Protein AF-B7GBJ3-F1 (afdb_monomer)

Secondary structure (DSSP, 8-state):
---------------EEETTEEE-HHHHHHHHHHHHHHHHHHT-S-S-THHHHHHHHHHHHHHHHHGGGGGGS-S-EEEETTEEE-HHHHHHHHHHHHHHHHHHHHHHHHHHTT----HHHHHHHHHHHHGGGSPPTTS-TTSHHIIIIIHHHHHHHHHHHHHHHTT----HHHHHHHHHHHHHHHHHHHHHHTTSS-HHHHHHHHHHHHHHHHHHHHHHHHHHHHHHHHHHHHHHSS--

Structure (mmCIF, N/CA/C/O backbone):
data_AF-B7GBJ3-F1
#
_entry.id   AF-B7GBJ3-F1
#
loop_
_atom_site.group_PDB
_atom_site.id
_atom_site.type_symbol
_atom_site.label_atom_id
_atom_site.label_alt_id
_atom_site.label_comp_id
_atom_site.label_asym_id
_atom_site.label_entity_id
_atom_site.label_seq_id
_atom_site.pdbx_PDB_ins_code
_atom_site.Cartn_x
_atom_site.Cartn_y
_atom_site.Cartn_z
_atom_site.occupancy
_atom_site.B_iso_or_equiv
_atom_site.auth_seq_id
_atom_site.auth_comp_id
_atom_site.auth_asym_id
_atom_site.auth_atom_id
_atom_site.pdbx_PDB_model_num
ATOM 1 N N . MET A 1 1 ? -26.668 45.558 29.232 1.00 37.75 1 MET A N 1
ATOM 2 C CA . MET A 1 1 ? -26.647 44.184 29.778 1.00 37.75 1 MET A CA 1
ATOM 3 C C . MET A 1 1 ? -27.681 43.396 28.986 1.00 37.75 1 MET A C 1
ATOM 5 O O . MET A 1 1 ? -28.854 43.638 29.179 1.00 37.75 1 MET A O 1
ATOM 9 N N . GLY A 1 2 ? -27.374 42.620 27.953 1.00 39.56 2 GLY A N 1
ATOM 10 C CA . GLY A 1 2 ? -26.135 41.917 27.644 1.00 39.56 2 GLY A CA 1
ATOM 11 C C . GLY A 1 2 ? -26.318 40.424 27.903 1.00 39.56 2 GLY A C 1
ATOM 12 O O . GLY A 1 2 ? -25.581 39.884 28.712 1.00 39.56 2 GLY A O 1
ATOM 13 N N . GLU A 1 3 ? -27.299 39.783 27.259 1.00 37.22 3 GLU A N 1
ATOM 14 C CA . GLU A 1 3 ? -27.392 38.322 27.232 1.00 37.22 3 GLU A CA 1
ATOM 15 C C . GLU A 1 3 ? -27.353 37.809 25.794 1.00 37.22 3 GLU A C 1
ATOM 17 O O . GLU A 1 3 ? -28.169 38.115 24.925 1.00 37.22 3 GLU A O 1
ATOM 22 N N . THR A 1 4 ? -26.272 37.082 25.576 1.00 38.03 4 THR A N 1
ATOM 23 C CA . THR A 1 4 ? -25.715 36.543 24.353 1.00 38.03 4 THR A CA 1
ATOM 24 C C . THR A 1 4 ? -26.669 35.549 23.700 1.00 38.03 4 THR A C 1
ATOM 26 O O . THR A 1 4 ? -26.951 34.484 24.248 1.00 38.03 4 THR A O 1
ATOM 29 N N . GLN A 1 5 ? -27.106 35.854 22.476 1.00 37.28 5 GLN A N 1
ATOM 30 C CA . GLN A 1 5 ? -27.696 34.860 21.587 1.00 37.28 5 GLN A CA 1
ATOM 31 C C . GLN A 1 5 ? -26.658 33.766 21.309 1.00 37.28 5 GLN A C 1
ATOM 33 O O . GLN A 1 5 ? -25.686 33.965 20.579 1.00 37.28 5 GLN A O 1
ATOM 38 N N . LEU A 1 6 ? -26.865 32.595 21.911 1.00 37.84 6 LEU A N 1
ATOM 39 C CA . LEU A 1 6 ? -26.154 31.367 21.585 1.00 37.84 6 LEU A CA 1
ATOM 40 C C . LEU A 1 6 ? -26.437 31.015 20.122 1.00 37.84 6 LEU A C 1
ATOM 42 O O . LEU A 1 6 ? -27.470 30.439 19.778 1.00 37.84 6 LEU A O 1
ATOM 46 N N . ILE A 1 7 ? -25.490 31.374 19.256 1.00 38.34 7 ILE A N 1
ATOM 47 C CA . ILE A 1 7 ? -25.419 30.939 17.866 1.00 38.34 7 ILE A CA 1
ATOM 48 C C . ILE A 1 7 ? -25.367 29.410 17.872 1.00 38.34 7 ILE A C 1
ATOM 50 O O . ILE A 1 7 ? -24.313 28.789 18.023 1.00 38.34 7 ILE A O 1
ATOM 54 N N . LYS A 1 8 ? -26.527 28.784 17.679 1.00 35.28 8 LYS A N 1
ATOM 55 C CA . LYS A 1 8 ? -26.657 27.363 17.373 1.00 35.28 8 LYS A CA 1
ATOM 56 C C . LYS A 1 8 ? -26.111 27.172 15.956 1.00 35.28 8 LYS A C 1
ATOM 58 O O . LYS A 1 8 ? -26.857 27.184 14.980 1.00 35.28 8 LYS A O 1
ATOM 63 N N . ARG A 1 9 ? -24.782 27.052 15.821 1.00 33.94 9 ARG A N 1
ATOM 64 C CA . ARG A 1 9 ? -24.123 26.630 14.575 1.00 33.94 9 ARG A CA 1
ATOM 65 C C . ARG A 1 9 ? -24.605 25.214 14.258 1.00 33.94 9 ARG A C 1
ATOM 67 O O . ARG A 1 9 ? -24.025 24.221 14.687 1.00 33.94 9 ARG A O 1
ATOM 74 N N . SER A 1 10 ? -25.704 25.140 13.515 1.00 38.75 10 SER A N 1
ATOM 75 C CA . SER A 1 10 ? -26.174 23.951 12.819 1.00 38.75 10 SER A CA 1
ATOM 76 C C . SER A 1 10 ? -25.076 23.524 11.846 1.00 38.75 10 SER A C 1
ATOM 78 O O . SER A 1 10 ? -25.017 23.982 10.705 1.00 38.75 10 SER A O 1
ATOM 80 N N . ASN A 1 11 ? -24.184 22.655 12.310 1.00 37.78 11 ASN A N 1
ATOM 81 C CA . ASN A 1 11 ? -23.167 22.024 11.489 1.00 37.78 11 ASN A CA 1
ATOM 82 C C . ASN A 1 11 ? -23.870 20.955 10.632 1.00 37.78 11 ASN A C 1
ATOM 84 O O . ASN A 1 11 ? -23.849 19.768 10.958 1.00 37.78 11 ASN A O 1
ATOM 88 N N . ARG A 1 12 ? -24.584 21.382 9.576 1.00 40.22 12 ARG A N 1
ATOM 89 C CA . ARG A 1 12 ? -25.160 20.478 8.569 1.00 40.22 12 ARG A CA 1
ATOM 90 C C . ARG A 1 12 ? -23.998 19.800 7.848 1.00 40.22 12 ARG A C 1
ATOM 92 O O . ARG A 1 12 ? -23.519 20.291 6.832 1.00 40.22 12 ARG A O 1
ATOM 99 N N . ARG A 1 13 ? -23.519 18.676 8.382 1.00 51.91 13 ARG A N 1
ATOM 100 C CA . ARG A 1 13 ? -22.665 17.762 7.621 1.00 51.91 13 ARG A CA 1
ATOM 101 C C . ARG A 1 13 ? -23.529 17.211 6.491 1.00 51.91 13 ARG A C 1
ATOM 103 O O . ARG A 1 13 ? -24.509 16.517 6.749 1.00 51.91 13 ARG A O 1
ATOM 110 N N . SER A 1 14 ? -23.211 17.581 5.256 1.00 49.25 14 SER A N 1
ATOM 111 C CA . SER A 1 14 ? -23.839 17.007 4.072 1.00 49.25 14 SER A CA 1
ATOM 112 C C . SER A 1 14 ? -23.419 15.542 3.969 1.00 49.25 14 SER A C 1
ATOM 114 O O . SER A 1 14 ? -22.238 15.214 3.848 1.00 49.25 14 SER A O 1
ATOM 116 N N . PHE A 1 15 ? -24.397 14.650 4.075 1.00 53.22 15 PHE A N 1
ATOM 117 C CA . PHE A 1 15 ? -24.218 13.228 3.821 1.00 53.22 15 PHE A CA 1
ATOM 118 C C . PHE A 1 15 ? -24.854 12.904 2.475 1.00 53.22 15 PHE A C 1
ATOM 120 O O . PHE A 1 15 ? -26.003 13.264 2.229 1.00 53.22 15 PHE A O 1
ATOM 127 N N . PHE A 1 16 ? -24.109 12.220 1.616 1.00 43.22 16 PHE A N 1
ATOM 128 C CA . PHE A 1 16 ? -24.637 11.654 0.383 1.00 43.22 16 PHE A CA 1
ATOM 129 C C . PHE A 1 16 ? -25.135 10.241 0.662 1.00 43.22 16 PHE A C 1
ATOM 131 O O . PHE A 1 16 ? -24.457 9.446 1.318 1.00 43.22 16 PHE A O 1
ATOM 138 N N . LYS A 1 17 ? -26.335 9.934 0.175 1.00 45.53 17 LYS A N 1
ATOM 139 C CA . LYS A 1 17 ? -26.966 8.631 0.356 1.00 45.53 17 LYS A CA 1
ATOM 140 C C . LYS A 1 17 ? -26.829 7.827 -0.933 1.00 45.53 17 LYS A C 1
ATOM 142 O O . LYS A 1 17 ? -27.348 8.237 -1.965 1.00 45.53 17 LYS A O 1
ATOM 147 N N . VAL A 1 18 ? -26.141 6.690 -0.865 1.00 47.06 18 VAL A N 1
ATOM 148 C CA . VAL A 1 18 ? -26.070 5.707 -1.957 1.00 47.06 18 VAL A CA 1
ATOM 149 C C . VAL A 1 18 ? -26.649 4.402 -1.414 1.00 47.06 18 VAL A C 1
ATOM 151 O O . VAL A 1 18 ? -26.019 3.721 -0.606 1.00 47.06 18 VAL A O 1
ATOM 154 N N . GLY A 1 19 ? -27.901 4.092 -1.767 1.00 61.31 19 GLY A N 1
ATOM 155 C CA . GLY A 1 19 ? -28.648 2.985 -1.156 1.00 61.31 19 GLY A CA 1
ATOM 156 C C . GLY A 1 19 ? -28.817 3.160 0.364 1.00 61.31 19 GLY A C 1
ATOM 157 O O . GLY A 1 19 ? -29.336 4.178 0.826 1.00 61.31 19 GLY A O 1
ATOM 158 N N . GLY A 1 20 ? -28.370 2.172 1.150 1.00 56.12 20 GLY A N 1
ATOM 159 C CA . GLY A 1 20 ? -28.362 2.212 2.623 1.00 56.12 20 GLY A CA 1
ATOM 160 C C . GLY A 1 20 ? -27.139 2.898 3.259 1.00 56.12 20 GLY A C 1
ATOM 161 O O . GLY A 1 20 ? -27.091 3.037 4.484 1.00 56.12 20 GLY A O 1
ATOM 162 N N . LEU A 1 21 ? -26.149 3.324 2.461 1.00 55.50 21 LEU A N 1
ATOM 163 C CA . LEU A 1 21 ? -24.885 3.908 2.929 1.00 55.50 21 LEU A CA 1
ATOM 164 C C . LEU A 1 21 ? -24.969 5.438 3.025 1.00 55.50 21 LEU A C 1
ATOM 166 O O . LEU A 1 21 ? -25.295 6.113 2.049 1.00 55.50 21 LEU A O 1
ATOM 170 N N . HIS A 1 22 ? -24.600 5.993 4.185 1.00 60.81 22 HIS A N 1
ATOM 171 C CA . HIS A 1 22 ? -24.498 7.445 4.407 1.00 60.81 22 HIS A CA 1
ATOM 172 C C . HIS A 1 22 ? -23.043 7.912 4.300 1.00 60.81 22 HIS A C 1
ATOM 174 O O . HIS A 1 22 ? -22.283 7.880 5.272 1.00 60.81 22 HIS A O 1
ATOM 180 N N . LEU A 1 23 ? -22.598 8.312 3.114 1.00 64.94 23 LEU A N 1
ATOM 181 C CA . LEU A 1 23 ? -21.219 8.737 2.883 1.00 64.94 23 LEU A CA 1
ATOM 182 C C . LEU A 1 23 ? -21.054 10.213 3.263 1.00 64.94 23 LEU A C 1
ATOM 184 O O . LEU A 1 23 ? -21.719 11.090 2.723 1.00 64.94 23 LEU A O 1
ATOM 188 N N . GLY A 1 24 ? -20.160 10.488 4.216 1.00 77.31 24 GLY A N 1
ATOM 189 C CA . GLY A 1 24 ? -19.652 11.847 4.417 1.00 77.31 24 GLY A CA 1
ATOM 190 C C . GLY A 1 24 ? -18.604 12.183 3.353 1.00 77.31 24 GLY A C 1
ATOM 191 O O . GLY A 1 24 ? -18.240 11.321 2.554 1.00 77.31 24 GLY A O 1
ATOM 192 N N . MET A 1 25 ? -18.055 13.399 3.389 1.00 84.38 25 MET A N 1
ATOM 193 C CA . MET A 1 25 ? -17.039 13.869 2.431 1.00 84.38 25 MET A CA 1
ATOM 194 C C . MET A 1 25 ? -15.896 12.864 2.206 1.00 84.38 25 MET A C 1
ATOM 196 O O . MET A 1 25 ? -15.578 12.529 1.070 1.00 84.38 25 MET A O 1
ATOM 200 N N . HIS A 1 26 ? -15.333 12.296 3.278 1.00 86.44 26 HIS A N 1
ATOM 201 C CA . HIS A 1 26 ? -14.277 11.287 3.155 1.00 86.44 26 HIS A CA 1
ATOM 202 C C . HIS A 1 26 ? -14.725 10.011 2.429 1.00 86.44 26 HIS A C 1
ATOM 204 O O . HIS A 1 26 ? -13.947 9.425 1.686 1.00 86.44 26 HIS A O 1
ATOM 210 N N . GLY A 1 27 ? -15.982 9.598 2.605 1.00 84.75 27 GLY A N 1
ATOM 211 C CA . GLY A 1 27 ? -16.541 8.445 1.902 1.00 84.75 27 GLY A CA 1
ATOM 212 C C . GLY A 1 27 ? -16.671 8.685 0.397 1.00 84.75 27 GLY A C 1
ATOM 213 O O . GLY A 1 27 ? -16.385 7.782 -0.382 1.00 84.75 27 GLY A O 1
ATOM 214 N N . LEU A 1 28 ? -17.033 9.905 -0.018 1.00 87.44 28 LEU A N 1
ATOM 215 C CA . LEU A 1 28 ? -17.066 10.290 -1.436 1.00 87.44 28 LEU A CA 1
ATOM 216 C C . LEU A 1 28 ? -15.669 10.319 -2.048 1.00 87.44 28 LEU A C 1
ATOM 218 O O . LEU A 1 28 ? -15.470 9.808 -3.148 1.00 87.44 28 LEU A O 1
ATOM 222 N N . LEU A 1 29 ? -14.706 10.887 -1.321 1.00 90.06 29 LEU A N 1
ATOM 223 C CA . LEU A 1 29 ? -13.303 10.890 -1.723 1.00 90.06 29 LEU A CA 1
ATOM 224 C C . LEU A 1 29 ? -12.785 9.454 -1.878 1.00 90.06 29 LEU A C 1
ATOM 226 O O . LEU A 1 29 ? -12.238 9.118 -2.922 1.00 90.06 29 LEU A O 1
ATOM 230 N N . GLY A 1 30 ? -13.064 8.579 -0.907 1.00 89.69 30 GLY A N 1
ATOM 231 C CA . GLY A 1 30 ? -12.708 7.160 -0.970 1.00 89.69 30 GLY A CA 1
ATOM 232 C C . GLY A 1 30 ? -13.334 6.427 -2.159 1.00 89.69 30 GLY A C 1
ATOM 233 O O . GLY A 1 30 ? -12.630 5.715 -2.871 1.00 89.69 30 GLY A O 1
ATOM 234 N N . PHE A 1 31 ? -14.627 6.637 -2.426 1.00 90.50 31 PHE A N 1
ATOM 235 C CA . PHE A 1 31 ? -15.305 6.034 -3.580 1.00 90.50 31 PHE A CA 1
ATOM 236 C C . PHE A 1 31 ? -14.740 6.540 -4.916 1.00 90.50 31 PHE A C 1
ATOM 238 O O . PHE A 1 31 ? -14.539 5.760 -5.850 1.00 90.50 31 PHE A O 1
ATOM 245 N N . SER A 1 32 ? -14.434 7.836 -4.993 1.00 92.56 32 SER A N 1
ATOM 246 C CA . SER A 1 32 ? -13.821 8.454 -6.171 1.00 92.56 32 SER A CA 1
ATOM 247 C C . SER A 1 32 ? -12.410 7.913 -6.408 1.00 92.56 32 SER A C 1
ATOM 249 O O . SER A 1 32 ? -12.091 7.520 -7.527 1.00 92.56 32 SER A O 1
ATOM 251 N N . SER A 1 33 ? -11.587 7.817 -5.355 1.00 94.12 33 SER A N 1
ATOM 252 C CA . SER A 1 33 ? -10.262 7.191 -5.418 1.00 94.12 33 SER A CA 1
ATOM 253 C C . SER A 1 33 ? -10.346 5.749 -5.895 1.00 94.12 33 SER A C 1
ATOM 255 O O . SER A 1 33 ? -9.644 5.396 -6.832 1.00 94.12 33 SER A O 1
ATOM 257 N N . LEU A 1 34 ? -11.236 4.939 -5.312 1.00 94.38 34 LEU A N 1
ATOM 258 C CA . LEU A 1 34 ? -11.420 3.545 -5.713 1.00 94.38 34 LEU A CA 1
ATOM 259 C C . LEU A 1 34 ? -11.792 3.426 -7.196 1.00 94.38 34 LEU A C 1
ATOM 261 O O . LEU A 1 34 ? -11.160 2.667 -7.926 1.00 94.38 34 LEU A O 1
ATOM 265 N N . SER A 1 35 ? -12.768 4.213 -7.652 1.00 93.69 35 SER A N 1
ATOM 266 C CA . SER A 1 35 ? -13.230 4.198 -9.045 1.00 93.69 35 SER A CA 1
ATOM 267 C C . SER A 1 35 ? -12.117 4.593 -10.020 1.00 93.69 35 SER A C 1
ATOM 269 O O . SER A 1 35 ? -11.888 3.907 -11.013 1.00 93.69 35 SER A O 1
ATOM 271 N N . LEU A 1 36 ? -11.374 5.662 -9.716 1.00 94.62 36 LEU A N 1
ATOM 272 C CA . LEU A 1 36 ? -10.256 6.114 -10.547 1.00 94.62 36 LEU A CA 1
ATOM 273 C C . LEU A 1 36 ? -9.090 5.122 -10.539 1.00 94.62 36 LEU A C 1
ATOM 275 O O . LEU A 1 36 ? -8.471 4.917 -11.578 1.00 94.62 36 LEU A O 1
ATOM 279 N N . THR A 1 37 ? -8.803 4.471 -9.409 1.00 94.44 37 THR A N 1
ATOM 280 C CA . THR A 1 37 ? -7.770 3.427 -9.338 1.00 94.44 37 THR A CA 1
ATOM 281 C C . THR A 1 37 ? -8.161 2.184 -10.134 1.00 94.44 37 THR A C 1
ATOM 283 O O . THR A 1 37 ? -7.304 1.610 -10.801 1.00 94.44 37 THR A O 1
ATOM 286 N N . ILE A 1 38 ? -9.441 1.795 -10.144 1.00 94.06 38 ILE A N 1
ATOM 287 C CA . ILE A 1 38 ? -9.948 0.717 -11.009 1.00 94.06 38 ILE A CA 1
ATOM 288 C C . ILE A 1 38 ? -9.747 1.078 -12.485 1.00 94.06 38 ILE A C 1
ATOM 290 O O . ILE A 1 38 ? -9.193 0.277 -13.238 1.00 94.06 38 ILE A O 1
ATOM 294 N N . LEU A 1 39 ? -10.137 2.291 -12.891 1.00 92.50 39 LEU A N 1
ATOM 295 C CA . LEU A 1 39 ? -9.929 2.765 -14.262 1.00 92.50 39 LEU A CA 1
ATOM 296 C C . LEU A 1 39 ? -8.442 2.785 -14.629 1.00 92.50 39 LEU A C 1
ATOM 298 O O . LEU A 1 39 ? -8.076 2.293 -15.693 1.00 92.50 39 LEU A O 1
ATOM 302 N N . ALA A 1 40 ? -7.576 3.278 -13.740 1.00 91.50 40 ALA A N 1
ATOM 303 C CA . ALA A 1 40 ? -6.130 3.276 -13.944 1.00 91.50 40 ALA A CA 1
ATOM 304 C C . ALA A 1 40 ? -5.561 1.857 -14.106 1.00 91.50 40 ALA A C 1
ATOM 306 O O . ALA A 1 40 ? -4.724 1.636 -14.976 1.00 91.50 40 ALA A O 1
ATOM 307 N N . TYR A 1 41 ? -6.029 0.897 -13.302 1.00 91.94 41 TYR A N 1
ATOM 308 C CA . TYR A 1 41 ? -5.580 -0.494 -13.358 1.00 91.94 41 TYR A CA 1
ATOM 309 C C . TYR A 1 41 ? -5.946 -1.174 -14.683 1.00 91.94 41 TYR A C 1
ATOM 311 O O . TYR A 1 41 ? -5.095 -1.818 -15.294 1.00 91.94 41 TYR A O 1
ATOM 319 N N . TYR A 1 42 ? -7.194 -1.024 -15.137 1.00 90.56 42 TYR A N 1
ATOM 320 C CA . TYR A 1 42 ? -7.657 -1.632 -16.390 1.00 90.56 42 TYR A CA 1
ATOM 321 C C . TYR A 1 42 ? -7.180 -0.894 -17.639 1.00 90.56 42 TYR A C 1
ATOM 323 O O . TYR A 1 42 ? -7.108 -1.499 -18.703 1.00 90.56 42 TYR A O 1
ATOM 331 N N . SER A 1 43 ? -6.820 0.383 -17.511 1.00 87.44 43 SER A N 1
ATOM 332 C CA . SER A 1 43 ? -6.226 1.144 -18.610 1.00 87.44 43 SER A CA 1
ATOM 333 C C . SER A 1 43 ? -4.729 0.871 -18.780 1.00 87.44 43 SER A C 1
ATOM 335 O O . SER A 1 43 ? -4.135 1.427 -19.688 1.00 87.44 43 SER A O 1
ATOM 337 N N . TYR A 1 44 ? -4.079 0.076 -17.920 1.00 81.69 44 TYR A N 1
ATOM 338 C CA . TYR A 1 44 ? -2.641 -0.183 -18.037 1.00 81.69 44 TYR A CA 1
ATOM 339 C C . TYR A 1 44 ? -2.333 -1.416 -18.915 1.00 81.69 44 TYR A C 1
ATOM 341 O O . TYR A 1 44 ? -2.913 -2.480 -18.672 1.00 81.69 44 TYR A O 1
ATOM 349 N N . PRO A 1 45 ? -1.342 -1.349 -19.830 1.00 76.50 45 PRO A N 1
ATOM 350 C CA . PRO A 1 45 ? -0.562 -0.165 -20.205 1.00 76.50 45 PRO A CA 1
ATOM 351 C C . PRO A 1 45 ? -1.368 0.760 -21.133 1.00 76.50 45 PRO A C 1
ATOM 353 O O . PRO A 1 45 ? -2.073 0.287 -22.018 1.00 76.50 45 PRO A O 1
ATOM 356 N N . SER A 1 46 ? -1.248 2.076 -20.946 1.00 67.00 46 SER A N 1
ATOM 357 C CA . SER A 1 46 ? -1.855 3.083 -21.830 1.00 67.00 46 SER A CA 1
ATOM 358 C C . SER A 1 46 ? -0.790 4.085 -22.245 1.00 67.00 46 SER A C 1
ATOM 360 O O . SER A 1 46 ? -0.019 4.532 -21.398 1.00 67.00 46 SER A O 1
ATOM 362 N N . GLU A 1 47 ? -0.798 4.469 -23.523 1.00 66.56 47 GLU A N 1
ATOM 363 C CA . GLU A 1 47 ? 0.013 5.571 -24.066 1.00 66.56 47 GLU A CA 1
ATOM 364 C C . GLU A 1 47 ? -0.288 6.911 -23.376 1.00 66.56 47 GLU A C 1
ATOM 366 O O . GLU A 1 47 ? 0.563 7.794 -23.316 1.00 66.56 47 GLU A O 1
ATOM 371 N N . TYR A 1 48 ? -1.492 7.057 -22.813 1.00 69.19 48 TYR A N 1
ATOM 372 C CA . TYR A 1 48 ? -1.919 8.241 -22.078 1.00 69.19 48 TYR A CA 1
ATOM 373 C C . TYR A 1 48 ? -2.156 7.886 -20.605 1.00 69.19 48 TYR A C 1
ATOM 375 O O . TYR A 1 48 ? -3.217 7.346 -20.259 1.00 69.19 48 TYR A O 1
ATOM 383 N N . PRO A 1 49 ? -1.229 8.215 -19.688 1.00 79.81 49 PRO A N 1
ATOM 384 C CA . PRO A 1 49 ? -1.324 7.847 -18.276 1.00 79.81 49 PRO A CA 1
ATOM 385 C C . PRO A 1 49 ? -2.293 8.748 -17.489 1.00 79.81 49 PRO A C 1
ATOM 387 O O . PRO A 1 49 ? -2.180 8.866 -16.268 1.00 79.81 49 PRO A O 1
ATOM 390 N N . ILE A 1 50 ? -3.266 9.388 -18.152 1.00 86.31 50 ILE A N 1
ATOM 391 C CA . ILE A 1 50 ? -4.190 10.342 -17.520 1.00 86.31 50 ILE A CA 1
ATOM 392 C C . ILE A 1 50 ? -4.953 9.704 -16.356 1.00 86.31 50 ILE A C 1
ATOM 394 O O . ILE A 1 50 ? -5.062 10.301 -15.287 1.00 86.31 50 ILE A O 1
ATOM 398 N N . TRP A 1 51 ? -5.398 8.455 -16.514 1.00 89.25 51 TRP A N 1
ATOM 399 C CA . TRP A 1 51 ? -6.092 7.719 -15.459 1.00 89.25 51 TRP A CA 1
ATOM 400 C C . TRP A 1 51 ? -5.186 7.415 -14.267 1.00 89.25 51 TRP A C 1
ATOM 402 O O . TRP A 1 51 ? -5.637 7.495 -13.125 1.00 89.25 51 TRP A O 1
ATOM 412 N N . ILE A 1 52 ? -3.900 7.144 -14.509 1.00 88.81 52 ILE A N 1
ATOM 413 C CA . ILE A 1 52 ? -2.907 6.952 -13.446 1.00 88.81 52 ILE A CA 1
ATOM 414 C C . ILE A 1 52 ? -2.746 8.262 -12.673 1.00 88.81 52 ILE A C 1
ATOM 416 O O . ILE A 1 52 ? -2.895 8.260 -11.452 1.00 88.81 52 ILE A O 1
ATOM 420 N N . GLY A 1 53 ? -2.537 9.383 -13.371 1.00 88.50 53 GLY A N 1
ATOM 421 C CA . GLY A 1 53 ? -2.405 10.706 -12.758 1.00 88.50 53 GLY A CA 1
ATOM 422 C C . GLY A 1 53 ? -3.629 11.100 -11.925 1.00 88.50 53 GLY A C 1
ATOM 423 O O . GLY A 1 53 ? -3.495 11.425 -10.744 1.00 88.50 53 GLY A O 1
ATOM 424 N N . LEU A 1 54 ? -4.833 10.994 -12.498 1.00 91.75 54 LEU A N 1
ATOM 425 C CA . LEU A 1 54 ? -6.088 11.288 -11.797 1.00 91.75 54 LEU A CA 1
ATOM 426 C C . LEU A 1 54 ? -6.293 10.379 -10.578 1.00 91.75 54 LEU A C 1
ATOM 428 O O . LEU A 1 54 ? -6.674 10.864 -9.510 1.00 91.75 54 LEU A O 1
ATOM 432 N N . SER A 1 55 ? -5.987 9.083 -10.700 1.00 93.62 55 SER A N 1
ATOM 433 C CA . SER A 1 55 ? -6.017 8.143 -9.575 1.00 93.62 55 SER A CA 1
ATOM 434 C C . SER A 1 55 ? -5.065 8.570 -8.460 1.00 93.62 55 SER A C 1
ATOM 436 O O . SER A 1 55 ? -5.466 8.591 -7.295 1.00 93.62 55 SER A O 1
ATOM 438 N N . GLN A 1 56 ? -3.821 8.940 -8.780 1.00 93.38 56 GLN A N 1
ATOM 439 C CA . GLN A 1 56 ? -2.838 9.317 -7.761 1.00 93.38 56 GLN A CA 1
ATOM 440 C C . GLN A 1 56 ? -3.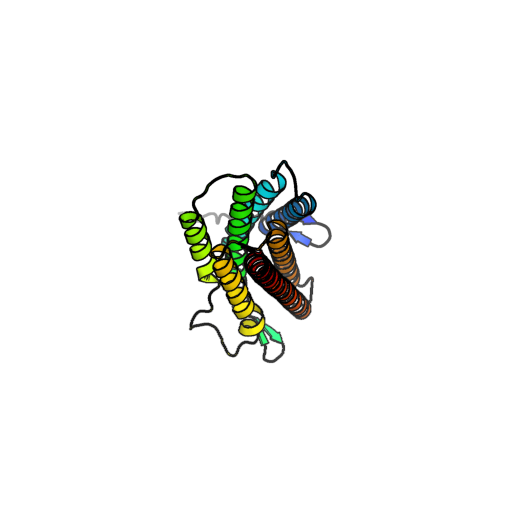200 10.630 -7.061 1.00 93.38 56 GLN A C 1
ATOM 442 O O . GLN A 1 56 ? -3.100 10.707 -5.836 1.00 93.38 56 GLN A O 1
ATOM 447 N N . VAL A 1 57 ? -3.717 11.623 -7.793 1.00 93.12 57 VAL A N 1
ATOM 448 C CA . VAL A 1 57 ? -4.239 12.865 -7.198 1.00 93.12 57 VAL A CA 1
ATOM 449 C C . VAL A 1 57 ? -5.412 12.568 -6.266 1.00 93.12 57 VAL A C 1
ATOM 451 O O . VAL A 1 57 ? -5.410 13.009 -5.116 1.00 93.12 57 VAL A O 1
ATOM 454 N N . ALA A 1 58 ? -6.389 11.776 -6.715 1.00 93.88 58 ALA A N 1
ATOM 455 C CA . ALA A 1 58 ? -7.537 11.416 -5.890 1.00 93.88 58 ALA A CA 1
ATOM 456 C C . ALA A 1 58 ? -7.107 10.676 -4.616 1.00 93.88 58 ALA A C 1
ATOM 458 O O . ALA A 1 58 ? -7.558 11.016 -3.525 1.00 93.88 58 ALA A O 1
ATOM 459 N N . ASN A 1 59 ? -6.213 9.689 -4.728 1.00 94.62 59 ASN A N 1
ATOM 460 C CA . ASN A 1 59 ? -5.682 8.962 -3.576 1.00 94.62 59 ASN A CA 1
ATOM 461 C C . ASN A 1 59 ? -4.922 9.885 -2.614 1.00 94.62 59 ASN A C 1
ATOM 463 O O . ASN A 1 59 ? -5.129 9.809 -1.402 1.00 94.62 59 ASN A O 1
ATOM 467 N N . LEU A 1 60 ? -4.096 10.801 -3.127 1.00 93.31 60 LEU A N 1
ATOM 468 C CA . LEU A 1 60 ? -3.378 11.770 -2.301 1.00 93.31 60 LEU A CA 1
ATOM 469 C C . LEU A 1 60 ? -4.340 12.661 -1.506 1.00 93.31 60 LEU A C 1
ATOM 471 O O . LEU A 1 60 ? -4.139 12.862 -0.304 1.00 93.31 60 LEU A O 1
ATOM 475 N N . VAL A 1 61 ? -5.397 13.164 -2.149 1.00 93.44 61 VAL A N 1
ATOM 476 C CA . VAL A 1 61 ? -6.436 13.974 -1.498 1.00 93.44 61 VAL A CA 1
ATOM 477 C C . VAL A 1 61 ? -7.167 13.157 -0.434 1.00 93.44 61 VAL A C 1
ATOM 479 O O . VAL A 1 61 ? -7.269 13.602 0.711 1.00 93.44 61 VAL A O 1
ATOM 482 N N . THR A 1 62 ? -7.615 11.944 -0.766 1.00 93.12 62 THR A N 1
ATOM 483 C CA . THR A 1 62 ? -8.321 11.045 0.161 1.00 93.12 62 THR A CA 1
ATOM 484 C C . THR A 1 62 ? -7.497 10.758 1.407 1.00 93.12 62 THR A C 1
ATOM 486 O O . THR A 1 62 ? -7.996 10.889 2.527 1.00 93.12 62 THR A O 1
ATOM 489 N N . VAL A 1 63 ? -6.220 10.422 1.234 1.00 91.50 63 VAL A N 1
ATOM 490 C CA . VAL A 1 63 ? -5.332 10.057 2.341 1.00 91.50 63 VAL A CA 1
ATOM 491 C C . VAL A 1 63 ? -4.919 11.276 3.164 1.00 91.50 63 VAL A C 1
ATOM 493 O O . VAL A 1 63 ? -4.806 11.197 4.388 1.00 91.50 63 VAL A O 1
ATOM 496 N N . THR A 1 64 ? -4.744 12.434 2.527 1.00 89.81 64 THR A N 1
ATOM 497 C CA . THR A 1 64 ? -4.504 13.693 3.246 1.00 89.81 64 THR A CA 1
ATOM 498 C C . THR A 1 64 ? -5.719 14.065 4.091 1.00 89.81 64 THR A C 1
ATOM 500 O O . THR A 1 64 ? -5.569 14.406 5.263 1.00 89.81 64 THR A O 1
ATOM 503 N N . HIS A 1 65 ? -6.928 13.917 3.545 1.00 90.56 65 HIS A N 1
ATOM 504 C CA . HIS A 1 65 ? -8.161 14.157 4.287 1.00 90.56 65 HIS A CA 1
ATOM 505 C C . HIS A 1 65 ? -8.368 13.145 5.428 1.00 90.56 65 HIS A C 1
ATOM 507 O O . HIS A 1 65 ? -8.856 13.526 6.492 1.00 90.56 65 HIS A O 1
ATOM 513 N N . ALA A 1 66 ? -7.941 11.886 5.258 1.00 88.56 66 ALA A N 1
ATOM 514 C CA . ALA A 1 66 ? -8.030 10.844 6.286 1.00 88.56 66 ALA A CA 1
ATOM 515 C C . ALA A 1 66 ? -7.327 11.235 7.598 1.00 88.56 66 ALA A C 1
ATOM 517 O O . ALA A 1 66 ? -7.804 10.888 8.677 1.00 88.56 66 ALA A O 1
ATOM 518 N N . ARG A 1 67 ? -6.239 12.018 7.538 1.00 86.75 67 ARG A N 1
ATOM 519 C CA . ARG A 1 67 ? -5.527 12.501 8.737 1.00 86.75 67 ARG A CA 1
ATOM 520 C C . ARG A 1 67 ? -6.431 13.298 9.680 1.00 86.75 67 ARG A C 1
ATOM 522 O O . ARG A 1 67 ? -6.305 13.169 10.894 1.00 86.75 67 ARG A O 1
ATOM 529 N N . ASN A 1 68 ? -7.396 14.041 9.140 1.00 86.88 68 ASN A N 1
ATOM 530 C CA . ASN A 1 68 ? -8.353 14.820 9.933 1.00 86.88 68 ASN A CA 1
ATOM 531 C C . ASN A 1 68 ? -9.386 13.942 10.660 1.00 86.88 68 ASN A C 1
ATOM 533 O O . ASN A 1 68 ? -10.110 14.423 11.531 1.00 86.88 68 ASN A O 1
ATOM 537 N N . LEU A 1 69 ? -9.475 12.658 10.304 1.00 84.94 69 LEU A N 1
ATOM 538 C CA . LEU A 1 69 ? -10.364 11.689 10.942 1.00 84.94 69 LEU A CA 1
ATOM 539 C C . LEU A 1 69 ? -9.682 10.910 12.062 1.00 84.94 69 LEU A C 1
ATOM 541 O O . LEU A 1 69 ? -10.358 10.192 12.789 1.00 84.94 69 LEU A O 1
ATOM 545 N N . LEU A 1 70 ? -8.370 11.061 12.238 1.00 82.25 70 LEU A N 1
ATOM 546 C CA . LEU A 1 70 ? -7.595 10.268 13.185 1.00 82.25 70 LEU A CA 1
ATOM 547 C C . LEU A 1 70 ? -8.105 10.387 14.633 1.00 82.25 70 LEU A C 1
ATOM 549 O O . LEU A 1 70 ? -8.120 9.401 15.368 1.00 82.25 70 LEU A O 1
ATOM 553 N N . SER A 1 71 ? -8.575 11.572 15.030 1.00 79.19 71 SER A N 1
ATOM 554 C CA . SER A 1 71 ? -9.170 11.814 16.351 1.00 79.19 71 SER A CA 1
ATOM 555 C C . SER A 1 71 ? -10.513 11.107 16.560 1.00 79.19 71 SER A C 1
ATOM 557 O O . SER A 1 71 ? -10.918 10.901 17.700 1.00 79.19 71 SER A O 1
ATOM 559 N N . GLN A 1 72 ? -11.191 10.720 15.477 1.00 81.44 72 GLN A N 1
ATOM 560 C CA . GLN A 1 72 ? -12.483 10.030 15.496 1.00 81.44 72 GLN A CA 1
ATOM 561 C C . GLN A 1 72 ? -12.324 8.504 15.522 1.00 81.44 72 GLN A C 1
ATOM 563 O O . GLN A 1 72 ? -13.304 7.797 15.746 1.00 81.44 72 GLN A O 1
ATOM 568 N N . VAL A 1 73 ? -11.112 7.983 15.298 1.00 79.00 73 VAL A N 1
ATOM 569 C CA . VAL A 1 73 ? -10.845 6.541 15.322 1.00 79.00 73 VAL A CA 1
ATOM 570 C C . VAL A 1 73 ? -10.649 6.082 16.775 1.00 79.00 73 VAL A C 1
ATOM 572 O O . VAL A 1 73 ? -9.831 6.681 17.498 1.00 79.00 73 VAL A O 1
ATOM 575 N N . PRO A 1 74 ? -11.374 5.034 17.222 1.00 78.31 74 PRO A N 1
ATOM 576 C CA . PRO A 1 74 ? -11.183 4.463 18.551 1.00 78.31 74 PRO A CA 1
ATOM 577 C C . PRO A 1 74 ? -9.731 4.013 18.724 1.00 78.31 74 PRO A C 1
ATOM 579 O O . PRO A 1 74 ? -9.093 3.567 17.771 1.00 78.31 74 PRO A O 1
ATOM 582 N N . ALA A 1 75 ? -9.194 4.152 19.937 1.00 78.31 75 ALA A N 1
ATOM 583 C CA . ALA A 1 75 ? -7.815 3.753 20.214 1.00 78.31 75 ALA A CA 1
ATOM 584 C C . ALA A 1 75 ? -7.626 2.253 19.948 1.00 78.31 75 ALA A C 1
ATOM 586 O O . ALA A 1 75 ? -6.780 1.868 19.139 1.00 78.31 75 ALA A O 1
ATOM 587 N N . SER A 1 76 ? -8.486 1.435 20.552 1.00 80.62 76 SER A N 1
ATOM 588 C CA . SER A 1 76 ? -8.511 -0.006 20.359 1.00 80.62 76 SER A CA 1
ATOM 589 C C . SER A 1 76 ? -9.906 -0.587 20.590 1.00 80.62 76 SER A C 1
ATOM 591 O O . SER A 1 76 ? -10.783 0.063 21.165 1.00 80.62 76 SER A O 1
ATOM 593 N N . THR A 1 77 ? -10.154 -1.799 20.094 1.00 78.94 77 THR A N 1
ATOM 594 C CA . THR A 1 77 ? -11.389 -2.548 20.378 1.00 78.94 77 T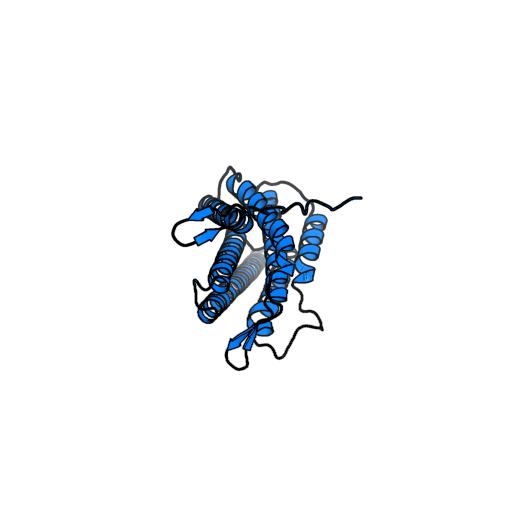HR A CA 1
ATOM 595 C C . THR A 1 77 ? -11.094 -4.040 20.391 1.00 78.94 77 THR A C 1
ATOM 597 O O . THR A 1 77 ? -10.304 -4.538 19.588 1.00 78.94 77 THR A O 1
ATOM 600 N N . GLN A 1 78 ? -11.717 -4.759 21.319 1.00 78.75 78 GLN A N 1
ATOM 601 C CA . GLN A 1 78 ? -11.637 -6.211 21.365 1.00 78.75 78 GLN A CA 1
ATOM 602 C C . GLN A 1 78 ? -12.512 -6.816 20.261 1.00 78.75 78 GLN A C 1
ATOM 604 O O . GLN A 1 78 ? -13.705 -6.533 20.193 1.00 78.75 78 GLN A O 1
ATOM 609 N N . ILE A 1 79 ? -11.915 -7.633 19.392 1.00 77.56 79 ILE A N 1
ATOM 610 C CA . ILE A 1 79 ? -12.618 -8.277 18.265 1.00 77.56 79 ILE A CA 1
ATOM 611 C C . ILE A 1 79 ? -12.961 -9.724 18.607 1.00 77.56 79 ILE A C 1
ATOM 613 O O . ILE A 1 79 ? -14.040 -10.203 18.274 1.00 77.56 79 ILE A O 1
ATOM 617 N N . PHE A 1 80 ? -12.042 -10.398 19.299 1.00 73.25 80 PHE A N 1
ATOM 618 C CA . PHE A 1 80 ? -12.211 -11.737 19.851 1.00 73.25 80 PHE A CA 1
ATOM 619 C C . PHE A 1 80 ? -11.642 -11.788 21.276 1.00 73.25 80 PHE A C 1
ATOM 621 O O . PHE A 1 80 ? -10.827 -10.934 21.647 1.00 73.25 80 PHE A O 1
ATOM 628 N N . PRO A 1 81 ? -12.028 -12.777 22.100 1.00 72.31 81 PRO A N 1
ATOM 629 C CA . PRO A 1 81 ? -11.349 -13.062 23.362 1.00 72.31 81 PRO A CA 1
ATOM 630 C C . PRO A 1 81 ? -9.825 -13.141 23.164 1.00 72.31 81 PRO A C 1
ATOM 632 O O . PRO A 1 81 ? -9.348 -13.940 22.367 1.00 72.31 81 PRO A O 1
ATOM 635 N N . GLY A 1 82 ? -9.068 -12.261 23.831 1.00 70.06 82 GLY A N 1
ATOM 636 C CA . GLY A 1 82 ? -7.605 -12.183 23.701 1.00 70.06 82 GLY A CA 1
ATOM 637 C C . GLY A 1 82 ? -7.059 -11.439 22.470 1.00 70.06 82 GLY A C 1
ATOM 638 O O . GLY A 1 82 ? -5.848 -11.271 22.372 1.00 70.06 82 GLY A O 1
ATOM 639 N N . ILE A 1 83 ? -7.907 -10.948 21.555 1.00 71.94 83 ILE A N 1
ATOM 640 C CA . ILE A 1 83 ? -7.480 -10.187 20.367 1.00 71.94 83 ILE A CA 1
ATOM 641 C C . ILE A 1 83 ? -8.049 -8.770 20.431 1.00 71.94 83 ILE A C 1
ATOM 643 O O . ILE A 1 83 ? -9.239 -8.538 20.192 1.00 71.94 83 ILE A O 1
ATOM 647 N N . VAL A 1 84 ? -7.171 -7.813 20.724 1.00 79.12 84 VAL A N 1
ATOM 648 C CA . VAL A 1 84 ? -7.481 -6.382 20.774 1.00 79.12 84 VAL A CA 1
ATOM 649 C C . VAL A 1 84 ? -6.862 -5.713 19.560 1.00 79.12 84 VAL A C 1
ATOM 651 O O . VAL A 1 84 ? -5.653 -5.734 19.399 1.00 79.12 84 VAL A O 1
ATOM 654 N N . ALA A 1 85 ? -7.657 -5.096 18.695 1.00 78.56 85 ALA A N 1
ATOM 655 C CA . ALA A 1 85 ? -7.094 -4.352 17.578 1.00 78.56 85 ALA A CA 1
ATOM 656 C C . ALA A 1 85 ? -6.758 -2.910 17.965 1.00 78.56 85 ALA A C 1
ATOM 658 O O . ALA A 1 85 ? -7.662 -2.189 18.396 1.00 78.56 85 ALA A O 1
ATOM 659 N N . PRO A 1 86 ? -5.526 -2.436 17.717 1.00 80.69 86 PRO A N 1
ATOM 660 C CA . PRO A 1 86 ? -5.141 -1.037 17.869 1.00 80.69 86 PRO A CA 1
ATOM 661 C C . PRO A 1 86 ? -5.600 -0.218 16.649 1.00 80.69 86 PRO A C 1
ATOM 663 O O . PRO A 1 86 ? -4.809 0.183 15.794 1.00 80.69 86 PRO A O 1
ATOM 666 N N . HIS A 1 87 ? -6.911 0.013 16.533 1.00 81.06 87 HIS A N 1
ATOM 667 C CA . HIS A 1 87 ? -7.534 0.641 15.360 1.00 81.06 87 HIS A CA 1
ATOM 668 C C . HIS A 1 87 ? -6.929 1.995 14.978 1.00 81.06 87 HIS A C 1
ATOM 670 O O . HIS A 1 87 ? -6.750 2.266 13.790 1.00 81.06 87 HIS A O 1
ATOM 676 N N . ARG A 1 88 ? -6.589 2.842 15.957 1.00 81.44 88 ARG A N 1
ATOM 677 C CA . ARG A 1 88 ? -5.991 4.154 15.678 1.00 81.44 88 ARG A CA 1
ATOM 678 C C . ARG A 1 88 ? -4.614 4.024 15.038 1.00 81.44 88 ARG A C 1
ATOM 680 O O . ARG A 1 88 ? -4.334 4.708 14.057 1.00 81.44 88 ARG A O 1
ATOM 687 N N . GLU A 1 89 ? -3.777 3.143 15.567 1.00 81.94 89 GLU A N 1
ATOM 688 C CA . GLU A 1 89 ? -2.444 2.886 15.026 1.00 81.94 89 GLU A CA 1
ATOM 689 C C . GLU A 1 89 ? -2.533 2.246 13.633 1.00 81.94 89 GLU A C 1
ATOM 691 O O . GLU A 1 89 ? -1.884 2.699 12.690 1.00 81.94 89 GLU A O 1
ATOM 696 N N . ALA A 1 90 ? -3.407 1.248 13.466 1.00 81.44 90 ALA A N 1
ATOM 697 C CA . ALA A 1 90 ? -3.660 0.617 12.174 1.00 81.44 90 ALA A CA 1
ATOM 698 C C . ALA A 1 90 ? -4.127 1.640 11.122 1.00 81.44 90 ALA A C 1
ATOM 700 O O . ALA A 1 90 ? -3.677 1.610 9.974 1.00 81.44 90 ALA A O 1
ATOM 701 N N . PHE A 1 91 ? -4.968 2.600 11.514 1.00 84.69 91 PHE A N 1
ATOM 702 C CA . PHE A 1 91 ? -5.408 3.685 10.641 1.00 84.69 91 PHE A CA 1
ATOM 703 C C . PHE A 1 91 ? -4.261 4.635 10.261 1.00 84.69 91 PHE A C 1
ATOM 705 O O . PHE A 1 91 ? -4.118 4.975 9.087 1.00 84.69 91 PHE A O 1
ATOM 712 N N . GLN A 1 92 ? -3.389 5.012 11.205 1.00 86.25 92 GLN A N 1
ATOM 713 C CA . GLN A 1 92 ? -2.186 5.810 10.908 1.00 86.25 92 GLN A CA 1
ATOM 714 C C . GLN A 1 92 ? -1.253 5.100 9.927 1.00 86.25 92 GLN A C 1
ATOM 716 O O . GLN A 1 92 ? -0.779 5.708 8.966 1.00 86.25 92 GLN A O 1
ATOM 721 N N . ARG A 1 93 ? -1.015 3.804 10.141 1.00 85.50 93 ARG A N 1
ATOM 722 C CA . ARG A 1 93 ? -0.198 2.977 9.248 1.00 85.50 93 ARG A CA 1
ATOM 723 C C . ARG A 1 93 ? -0.836 2.862 7.868 1.00 85.50 93 ARG A C 1
ATOM 725 O O . ARG A 1 93 ? -0.135 3.006 6.877 1.00 85.50 93 ARG A O 1
ATOM 732 N N . THR A 1 94 ? -2.158 2.717 7.789 1.00 87.62 94 THR A N 1
ATOM 733 C CA . THR A 1 94 ? -2.891 2.701 6.511 1.00 87.62 94 THR A CA 1
ATOM 734 C C . THR A 1 94 ? -2.717 4.016 5.750 1.00 87.62 94 THR A C 1
ATOM 736 O O . THR A 1 94 ? -2.437 3.998 4.554 1.00 87.62 94 THR A O 1
ATOM 739 N N . ILE A 1 95 ? -2.808 5.165 6.432 1.00 88.81 95 ILE A N 1
ATOM 740 C CA . ILE A 1 95 ? -2.534 6.480 5.830 1.00 88.81 95 ILE A CA 1
ATOM 741 C C . ILE A 1 95 ? -1.112 6.515 5.262 1.00 88.81 95 ILE A C 1
ATOM 743 O O . ILE A 1 95 ? -0.922 6.876 4.103 1.00 88.81 95 ILE A O 1
ATOM 747 N N . SER A 1 96 ? -0.112 6.124 6.049 1.00 89.19 96 SER A N 1
ATOM 748 C CA . SER A 1 96 ? 1.290 6.135 5.618 1.00 89.19 96 SER A CA 1
ATOM 749 C C . SER A 1 96 ? 1.551 5.164 4.463 1.00 89.19 96 SER A C 1
ATOM 751 O O . SER A 1 96 ? 2.198 5.539 3.489 1.00 89.19 96 SER A O 1
ATOM 753 N N . GLY A 1 97 ? 0.972 3.963 4.512 1.00 89.88 97 GLY A N 1
ATOM 754 C CA . GLY A 1 97 ? 1.070 2.950 3.461 1.00 89.88 97 GLY A CA 1
ATOM 755 C C . GLY A 1 97 ? 0.443 3.419 2.154 1.00 89.88 97 GLY A C 1
ATOM 756 O O . GLY A 1 97 ? 1.058 3.314 1.098 1.00 89.88 97 GLY A O 1
ATOM 757 N N . MET A 1 98 ? -0.733 4.043 2.213 1.00 92.06 98 MET A N 1
ATOM 758 C CA . MET A 1 98 ? -1.351 4.620 1.021 1.00 92.06 98 MET A CA 1
ATOM 759 C C . MET A 1 98 ? -0.547 5.802 0.466 1.00 92.06 98 MET A C 1
ATOM 761 O O . MET A 1 98 ? -0.439 5.934 -0.749 1.00 92.06 98 MET A O 1
ATOM 765 N N . GLN A 1 99 ? 0.066 6.639 1.313 1.00 91.00 99 GLN A N 1
ATOM 766 C CA . GLN A 1 99 ? 0.974 7.694 0.838 1.00 91.00 99 GLN A CA 1
ATOM 767 C C . GLN A 1 99 ? 2.222 7.120 0.172 1.00 91.00 99 GLN A C 1
ATOM 769 O O . GLN A 1 99 ? 2.637 7.635 -0.863 1.00 91.00 99 GLN A O 1
ATOM 774 N N . TYR A 1 100 ? 2.794 6.062 0.745 1.00 91.62 100 TYR A N 1
ATOM 775 C CA . TYR A 1 100 ? 3.914 5.341 0.156 1.00 91.62 100 TYR A CA 1
ATOM 776 C C . TYR A 1 100 ? 3.548 4.803 -1.231 1.00 91.62 100 TYR A C 1
ATOM 778 O O . TYR A 1 100 ? 4.242 5.103 -2.197 1.00 91.62 100 TYR A O 1
ATOM 786 N N . LEU A 1 101 ? 2.415 4.104 -1.354 1.00 92.25 101 LEU A N 1
ATOM 787 C CA . LEU A 1 101 ? 1.944 3.554 -2.627 1.00 92.25 101 LEU A CA 1
ATOM 788 C C . LEU A 1 101 ? 1.661 4.646 -3.664 1.00 92.25 101 LEU A C 1
ATOM 790 O O . LEU A 1 101 ? 2.055 4.493 -4.816 1.00 92.25 101 LEU A O 1
ATOM 794 N N . VAL A 1 102 ? 1.058 5.774 -3.268 1.00 92.12 102 VAL A N 1
ATOM 795 C CA . VAL A 1 102 ? 0.852 6.921 -4.171 1.00 92.12 102 VAL A CA 1
ATOM 796 C C . VAL A 1 102 ? 2.178 7.437 -4.720 1.00 92.12 102 VAL A C 1
ATOM 798 O O . VAL A 1 102 ? 2.321 7.621 -5.930 1.00 92.12 102 VAL A O 1
ATOM 801 N N . THR A 1 103 ? 3.166 7.654 -3.846 1.00 89.69 103 THR A N 1
ATOM 802 C CA . THR A 1 103 ? 4.509 8.071 -4.266 1.00 89.69 103 THR A CA 1
ATOM 803 C C . THR A 1 103 ? 5.134 7.024 -5.183 1.00 89.69 103 THR A C 1
ATOM 805 O O . THR A 1 103 ? 5.630 7.373 -6.249 1.00 89.69 103 THR A O 1
ATOM 808 N N . ARG A 1 104 ? 5.043 5.742 -4.824 1.00 89.75 104 ARG A N 1
ATOM 809 C CA . ARG A 1 104 ? 5.649 4.644 -5.573 1.00 89.75 104 ARG A CA 1
ATOM 810 C C . ARG A 1 104 ? 5.087 4.500 -6.986 1.00 89.75 104 ARG A C 1
ATOM 812 O O . ARG A 1 104 ? 5.869 4.450 -7.932 1.00 89.75 104 ARG A O 1
ATOM 819 N N . VAL A 1 105 ? 3.760 4.501 -7.141 1.00 89.56 105 VAL A N 1
ATOM 820 C CA . VAL A 1 105 ? 3.102 4.459 -8.460 1.00 89.56 105 VAL A CA 1
ATOM 821 C C . VAL A 1 105 ? 3.473 5.684 -9.287 1.00 89.56 105 VAL A C 1
ATOM 823 O O . VAL A 1 105 ? 3.744 5.554 -10.474 1.00 89.56 105 VAL A O 1
ATOM 826 N N . THR A 1 106 ? 3.519 6.867 -8.671 1.00 87.25 106 THR A N 1
ATOM 827 C CA . THR A 1 106 ? 3.888 8.108 -9.368 1.00 87.25 106 THR A CA 1
ATOM 828 C C . THR A 1 106 ? 5.318 8.036 -9.911 1.00 87.25 106 THR A C 1
ATOM 830 O O . THR A 1 106 ? 5.553 8.361 -11.071 1.00 87.25 106 THR A O 1
ATOM 833 N N . CYS A 1 107 ? 6.269 7.553 -9.108 1.00 85.06 107 CYS A N 1
ATOM 834 C CA . CYS A 1 107 ? 7.659 7.385 -9.528 1.00 85.06 107 CYS A CA 1
ATOM 835 C C . CYS A 1 107 ? 7.809 6.357 -10.655 1.00 85.06 107 CYS A C 1
ATOM 837 O O . CYS A 1 107 ? 8.537 6.613 -11.611 1.00 85.06 107 CYS A O 1
ATOM 839 N N . LEU A 1 108 ? 7.101 5.226 -10.570 1.00 83.94 108 LEU A N 1
ATOM 840 C CA . LEU A 1 108 ? 7.090 4.226 -11.639 1.00 83.94 108 LEU A CA 1
ATOM 841 C C . LEU A 1 108 ? 6.475 4.782 -12.927 1.00 83.94 108 LEU A C 1
ATOM 843 O O . LEU A 1 108 ? 7.064 4.631 -13.989 1.00 83.94 108 LEU A O 1
ATOM 847 N N 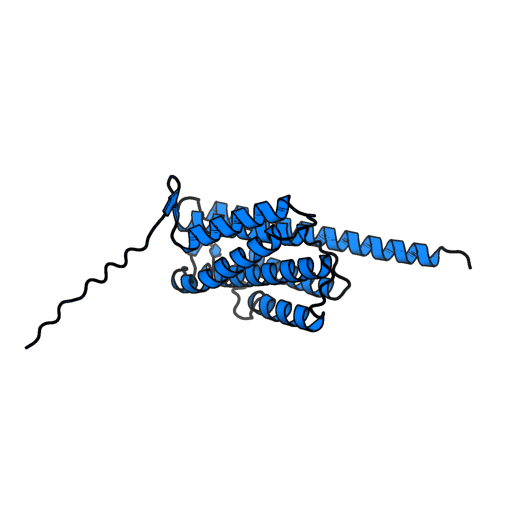. ALA A 1 109 ? 5.353 5.498 -12.834 1.00 81.38 109 ALA A N 1
ATOM 848 C CA . ALA A 1 109 ? 4.703 6.101 -13.993 1.00 81.38 109 ALA A CA 1
ATOM 849 C C . ALA A 1 109 ? 5.613 7.116 -14.698 1.00 81.38 109 ALA A C 1
ATOM 851 O O . ALA A 1 109 ? 5.711 7.103 -15.920 1.00 81.38 109 ALA A O 1
ATOM 852 N N . PHE A 1 110 ? 6.312 7.966 -13.947 1.00 80.38 110 PHE A N 1
ATOM 853 C CA . PHE A 1 110 ? 7.279 8.904 -14.517 1.00 80.38 110 PHE A CA 1
ATOM 854 C C . PHE A 1 110 ? 8.475 8.201 -15.164 1.00 80.38 110 PHE A C 1
ATOM 856 O O . PHE A 1 110 ? 8.865 8.581 -16.267 1.00 80.38 110 PHE A O 1
ATOM 863 N N . ARG A 1 111 ? 9.008 7.144 -14.537 1.00 78.75 111 ARG A N 1
ATOM 864 C CA . ARG A 1 111 ? 10.070 6.316 -15.126 1.00 78.75 111 ARG A CA 1
ATOM 865 C C . ARG A 1 111 ? 9.617 5.663 -16.434 1.00 78.75 111 ARG A C 1
ATOM 867 O O . ARG A 1 111 ? 10.337 5.745 -17.422 1.00 78.75 111 ARG A O 1
ATOM 874 N N . ASP A 1 112 ? 8.423 5.070 -16.448 1.00 74.62 112 ASP A N 1
ATOM 875 C CA . ASP A 1 112 ? 7.830 4.429 -17.631 1.00 74.62 112 ASP A CA 1
ATOM 876 C C . ASP A 1 112 ? 7.645 5.436 -18.791 1.00 74.62 112 ASP A C 1
ATOM 878 O O . ASP A 1 112 ? 7.672 5.047 -19.953 1.00 74.62 112 ASP A O 1
ATOM 882 N N . HIS A 1 113 ? 7.528 6.738 -18.489 1.00 73.50 113 HIS A N 1
ATOM 883 C CA . HIS A 1 113 ? 7.427 7.831 -19.470 1.00 73.50 113 HIS A CA 1
ATOM 884 C C . HIS A 1 113 ? 8.736 8.625 -19.637 1.00 73.50 113 HIS A C 1
ATOM 886 O O . HIS A 1 113 ? 8.719 9.745 -20.145 1.00 73.50 113 HIS A O 1
ATOM 892 N N . SER A 1 114 ? 9.877 8.059 -19.220 1.00 71.19 114 SER A N 1
ATOM 893 C CA . SER A 1 114 ? 11.216 8.651 -19.385 1.00 71.19 114 SER A CA 1
ATOM 894 C C . SER A 1 114 ? 11.388 10.054 -18.781 1.00 71.19 114 SER A C 1
ATOM 896 O O . SER A 1 114 ? 12.222 10.838 -19.233 1.00 71.19 114 SER A O 1
ATOM 898 N N . MET A 1 115 ? 10.624 10.378 -17.736 1.00 65.62 115 MET A N 1
ATOM 899 C CA . MET A 1 115 ? 10.815 11.599 -16.955 1.00 65.62 115 MET A CA 1
ATOM 900 C C . MET A 1 115 ? 11.792 11.326 -15.807 1.00 65.62 115 MET A C 1
ATOM 902 O O . MET A 1 115 ? 11.512 10.509 -14.928 1.00 65.62 115 MET A O 1
ATOM 906 N N . ASP A 1 116 ? 12.935 12.016 -15.795 1.00 67.88 116 ASP A N 1
ATOM 907 C CA . ASP A 1 116 ? 13.932 11.864 -14.732 1.00 67.88 116 ASP A CA 1
ATOM 908 C C . ASP A 1 116 ? 13.559 12.702 -13.498 1.00 67.88 116 ASP A C 1
ATOM 910 O O . ASP A 1 116 ? 13.503 13.930 -13.542 1.00 67.88 116 ASP A O 1
ATOM 914 N N . ILE A 1 117 ? 13.299 12.029 -12.378 1.00 65.88 117 ILE A N 1
ATOM 915 C CA . ILE A 1 117 ? 13.034 12.655 -11.069 1.00 65.88 117 ILE A CA 1
ATOM 916 C C . ILE A 1 117 ? 14.264 12.556 -10.149 1.00 65.88 117 ILE A C 1
ATOM 918 O O . ILE A 1 117 ? 14.236 13.002 -9.001 1.00 65.88 117 ILE A O 1
ATOM 922 N N . GLY A 1 118 ? 15.351 11.940 -10.618 1.00 71.69 118 GLY A N 1
ATOM 923 C CA . GLY A 1 118 ? 16.519 11.610 -9.820 1.00 71.69 118 GLY A CA 1
ATOM 924 C C . GLY A 1 118 ? 16.250 10.476 -8.823 1.00 71.69 118 GLY A C 1
ATOM 925 O O . GLY A 1 118 ? 15.368 10.538 -7.957 1.00 71.69 118 GLY A O 1
ATOM 926 N N . PHE A 1 119 ? 17.082 9.435 -8.882 1.00 73.44 119 PHE A N 1
ATOM 927 C CA . PHE A 1 119 ? 17.016 8.281 -7.976 1.00 73.44 119 PHE A CA 1
ATOM 928 C C . PHE A 1 119 ? 17.040 8.684 -6.489 1.00 73.44 119 PHE A C 1
ATOM 930 O O . PHE A 1 119 ? 16.253 8.180 -5.690 1.00 73.44 119 PHE A O 1
ATOM 937 N N . ARG A 1 120 ? 17.901 9.644 -6.116 1.00 73.75 120 ARG A N 1
ATOM 938 C CA . ARG A 1 120 ? 18.080 10.086 -4.719 1.00 73.75 120 ARG A CA 1
ATOM 939 C C . ARG A 1 120 ? 16.836 10.770 -4.150 1.00 73.75 120 ARG A C 1
ATOM 941 O O . ARG A 1 120 ? 16.457 10.483 -3.018 1.00 73.75 120 ARG A O 1
ATOM 948 N N . SER A 1 121 ? 16.193 11.636 -4.931 1.00 73.50 121 SER A N 1
ATOM 949 C CA . SER A 1 121 ? 14.969 12.339 -4.528 1.00 73.50 121 SER A CA 1
ATOM 950 C C . SER A 1 121 ? 13.810 11.361 -4.360 1.00 73.50 121 SER A C 1
ATOM 952 O O . SER A 1 121 ? 13.078 11.421 -3.372 1.00 73.50 121 SER A O 1
ATOM 954 N N . THR A 1 122 ? 13.694 10.405 -5.284 1.00 78.88 122 THR A N 1
ATOM 955 C CA . THR A 1 122 ? 12.702 9.328 -5.204 1.00 78.88 122 THR A CA 1
ATOM 956 C C . THR A 1 122 ? 12.915 8.469 -3.961 1.00 78.88 122 THR A C 1
ATOM 958 O O . THR A 1 122 ? 11.981 8.261 -3.188 1.00 78.88 122 THR A O 1
ATOM 961 N N . LEU A 1 123 ? 14.150 8.028 -3.714 1.00 76.25 123 LEU A N 1
ATOM 962 C CA . LEU A 1 123 ? 14.482 7.225 -2.543 1.00 76.25 123 LEU A CA 1
ATOM 963 C C . LEU A 1 123 ? 14.198 7.977 -1.236 1.00 76.25 123 LEU A C 1
ATOM 965 O O . LEU A 1 123 ? 13.588 7.414 -0.332 1.00 76.25 123 LEU A O 1
ATOM 969 N N . ALA A 1 124 ? 14.583 9.252 -1.141 1.00 77.75 124 ALA A N 1
ATOM 970 C CA . ALA A 1 124 ? 14.319 10.073 0.040 1.00 77.75 124 ALA A CA 1
ATOM 971 C C . ALA A 1 124 ? 12.814 10.209 0.320 1.00 77.75 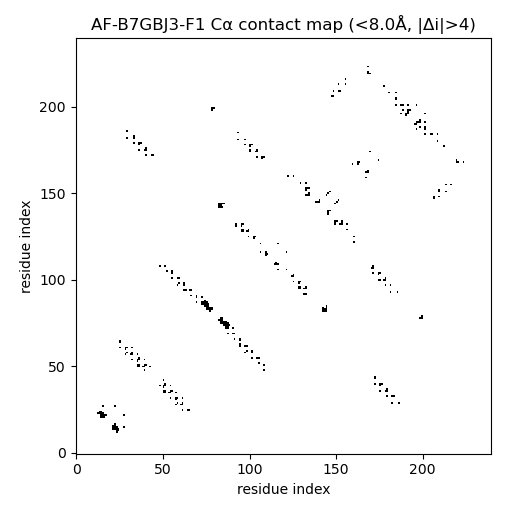124 ALA A C 1
ATOM 973 O O . ALA A 1 124 ? 12.380 10.064 1.464 1.00 77.75 124 ALA A O 1
ATOM 974 N N . LEU A 1 125 ? 12.003 10.429 -0.722 1.00 80.19 125 LEU A N 1
ATOM 975 C CA . LEU A 1 125 ? 10.547 10.484 -0.597 1.00 80.19 125 LEU A CA 1
ATOM 976 C C . LEU A 1 125 ? 9.964 9.140 -0.152 1.00 80.19 125 LEU A C 1
ATOM 978 O O . LEU A 1 125 ? 9.122 9.114 0.745 1.00 80.19 125 LEU A O 1
ATOM 982 N N . LEU A 1 126 ? 10.422 8.029 -0.729 1.00 82.69 126 LEU A N 1
ATOM 983 C CA . LEU A 1 126 ? 9.965 6.693 -0.346 1.00 82.69 12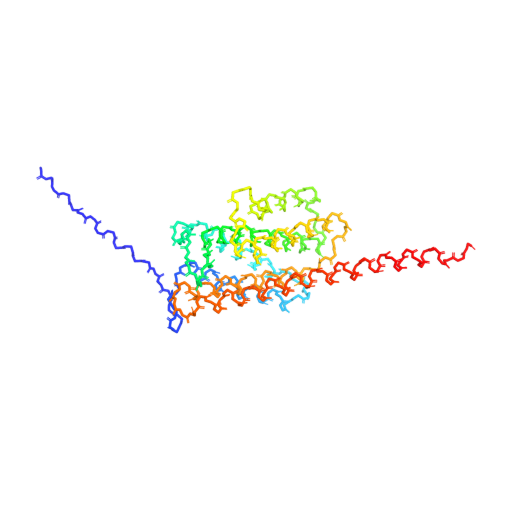6 LEU A CA 1
ATOM 984 C C . LEU A 1 126 ? 10.336 6.365 1.105 1.00 82.69 126 LEU A C 1
ATOM 986 O O . LEU A 1 126 ? 9.473 5.914 1.855 1.00 82.69 126 LEU A O 1
ATOM 990 N N . LEU A 1 127 ? 11.566 6.659 1.533 1.00 81.56 127 LEU A N 1
ATOM 991 C CA . LEU A 1 127 ? 12.014 6.470 2.917 1.00 81.56 127 LEU A CA 1
ATOM 992 C C . LEU A 1 127 ? 11.201 7.319 3.900 1.00 81.56 127 LEU A C 1
ATOM 994 O O . LEU A 1 127 ? 10.740 6.811 4.922 1.00 81.56 127 LEU A O 1
ATOM 998 N N . TRP A 1 128 ? 10.953 8.588 3.564 1.00 79.31 128 TRP A N 1
ATOM 999 C CA . TRP A 1 128 ? 10.118 9.474 4.375 1.00 79.31 128 TRP A CA 1
ATOM 1000 C C . TRP A 1 128 ? 8.697 8.923 4.560 1.00 79.31 128 TRP A C 1
ATOM 1002 O O . TRP A 1 128 ? 8.138 8.986 5.655 1.00 79.31 128 TRP A O 1
ATOM 1012 N N . ARG A 1 129 ? 8.101 8.353 3.503 1.00 85.19 129 ARG A N 1
ATOM 1013 C CA . ARG A 1 129 ? 6.763 7.739 3.575 1.00 85.19 129 ARG A CA 1
ATOM 1014 C C . ARG A 1 129 ? 6.760 6.366 4.245 1.00 85.19 129 ARG A C 1
ATOM 1016 O O . ARG A 1 129 ? 5.751 6.008 4.845 1.00 85.19 129 ARG A O 1
ATOM 1023 N N . ALA A 1 130 ? 7.861 5.625 4.163 1.00 79.75 130 ALA A N 1
ATOM 1024 C CA . ALA A 1 130 ? 8.025 4.313 4.780 1.00 79.75 130 ALA A CA 1
ATOM 1025 C C . ALA A 1 130 ? 8.242 4.388 6.297 1.00 79.75 130 ALA A C 1
ATOM 1027 O O . ALA A 1 130 ? 7.857 3.462 7.007 1.00 79.75 130 ALA A O 1
ATOM 1028 N N . TRP A 1 131 ? 8.821 5.481 6.806 1.00 79.00 131 TRP A N 1
ATOM 1029 C CA . TRP A 1 131 ? 9.190 5.621 8.219 1.00 79.00 131 TRP A CA 1
ATOM 1030 C C . TRP A 1 131 ? 8.081 5.229 9.216 1.00 79.00 131 TRP A C 1
ATOM 1032 O O . TRP A 1 131 ? 8.351 4.423 10.107 1.00 79.00 131 TRP A O 1
ATOM 1042 N N . PRO A 1 132 ? 6.816 5.677 9.067 1.00 81.06 132 PRO A N 1
ATOM 1043 C CA . PRO A 1 132 ? 5.756 5.331 10.017 1.00 81.06 132 PRO A CA 1
ATOM 1044 C C . PRO A 1 132 ? 5.253 3.879 9.911 1.00 81.06 132 PRO A C 1
ATOM 1046 O O . PRO A 1 132 ? 4.367 3.485 10.668 1.00 81.06 132 PRO A O 1
ATOM 1049 N N . LEU A 1 133 ? 5.742 3.099 8.941 1.00 80.88 133 LEU A N 1
ATOM 1050 C CA . LEU A 1 133 ? 5.384 1.689 8.757 1.00 80.88 133 LEU A CA 1
ATOM 1051 C C . LEU A 1 133 ? 6.320 0.754 9.526 1.00 80.88 133 LEU A C 1
ATOM 1053 O O . LEU A 1 133 ? 5.939 -0.382 9.813 1.00 80.88 133 LEU A O 1
ATOM 1057 N N . ILE A 1 134 ? 7.508 1.234 9.899 1.00 80.81 134 ILE A N 1
ATOM 1058 C CA . ILE A 1 134 ? 8.483 0.469 10.673 1.00 80.81 134 ILE A CA 1
ATOM 1059 C C . ILE A 1 134 ? 7.908 0.225 12.082 1.00 80.81 134 ILE A C 1
ATOM 1061 O O . ILE A 1 134 ? 7.407 1.164 12.708 1.00 80.81 134 ILE A O 1
ATOM 1065 N N . PRO A 1 135 ? 7.922 -1.018 12.600 1.00 76.75 135 PRO A N 1
ATOM 1066 C CA . PRO A 1 135 ? 7.463 -1.301 13.954 1.00 76.75 135 PRO A CA 1
ATOM 1067 C C . PRO A 1 135 ? 8.313 -0.511 14.951 1.00 76.75 135 PRO A C 1
ATOM 1069 O O . PRO A 1 135 ? 9.538 -0.618 14.946 1.00 76.75 135 PRO A O 1
ATOM 1072 N N . SER A 1 136 ? 7.676 0.300 15.796 1.00 73.25 136 SER A N 1
ATOM 1073 C CA . SER A 1 136 ? 8.383 0.998 16.867 1.00 73.25 136 SER A CA 1
ATOM 1074 C C . SER A 1 136 ? 8.623 0.052 18.046 1.00 73.25 136 SER A C 1
ATOM 1076 O O . SER A 1 136 ? 7.940 -0.960 18.204 1.00 73.25 136 SER A O 1
ATOM 1078 N N . TYR A 1 137 ? 9.553 0.414 18.931 1.00 65.69 137 TYR A N 1
ATOM 1079 C CA . TYR A 1 137 ? 9.762 -0.312 20.190 1.00 65.69 137 TYR A CA 1
ATOM 1080 C C . TYR A 1 137 ? 8.508 -0.332 21.086 1.00 65.69 137 TYR A C 1
ATOM 1082 O O . TYR A 1 137 ? 8.395 -1.181 21.962 1.00 65.69 137 TYR A O 1
ATOM 1090 N N . GLN A 1 138 ? 7.573 0.597 20.858 1.00 67.88 138 GLN A N 1
ATOM 1091 C CA . GLN A 1 138 ? 6.310 0.720 21.585 1.00 67.88 138 GLN A CA 1
ATOM 1092 C C . GLN A 1 138 ? 5.200 -0.173 21.014 1.00 67.88 138 GLN A C 1
ATOM 1094 O O . GLN A 1 138 ? 4.089 -0.151 21.537 1.00 67.88 138 GLN A O 1
ATOM 1099 N N . ALA A 1 139 ? 5.459 -0.923 19.937 1.00 68.31 139 ALA A N 1
ATOM 1100 C CA . ALA A 1 139 ? 4.475 -1.843 19.387 1.00 68.31 139 ALA A CA 1
ATOM 1101 C C . ALA A 1 139 ? 4.092 -2.910 20.426 1.00 68.31 139 ALA A C 1
ATOM 1103 O O . ALA A 1 139 ? 4.941 -3.455 21.133 1.00 68.31 139 ALA A O 1
ATOM 1104 N N . GLU A 1 140 ? 2.806 -3.245 20.502 1.00 74.12 140 GLU A N 1
ATOM 1105 C CA . GLU A 1 140 ? 2.327 -4.311 21.378 1.00 74.12 140 GLU A CA 1
ATOM 1106 C C . GLU A 1 140 ? 2.690 -5.678 20.777 1.00 74.12 140 GLU A C 1
ATOM 1108 O O . GLU A 1 140 ? 1.941 -6.262 19.995 1.00 74.12 140 GLU A O 1
ATOM 1113 N N . TRP A 1 141 ? 3.864 -6.207 21.121 1.00 77.75 141 TRP A N 1
ATOM 1114 C CA . TRP A 1 141 ? 4.377 -7.473 20.573 1.00 77.75 141 TRP A CA 1
ATOM 1115 C C . TRP A 1 141 ? 3.570 -8.712 20.980 1.00 77.75 141 TRP A C 1
ATOM 1117 O O . TRP A 1 141 ? 3.633 -9.737 20.306 1.00 77.75 141 TRP A O 1
ATOM 1127 N N . LEU A 1 142 ? 2.780 -8.618 22.050 1.00 77.44 142 LEU A N 1
ATOM 1128 C CA . LEU A 1 142 ? 1.854 -9.673 22.478 1.00 77.44 142 LEU A CA 1
ATOM 1129 C C . LEU A 1 142 ? 0.518 -9.631 21.720 1.00 77.44 142 LEU A C 1
ATOM 1131 O O . LEU A 1 142 ? -0.315 -10.521 21.870 1.00 77.44 142 LEU A O 1
ATOM 1135 N N . ASN A 1 143 ? 0.303 -8.603 20.900 1.00 73.75 143 ASN A N 1
ATOM 1136 C CA . ASN A 1 143 ? -0.918 -8.413 20.144 1.00 73.75 143 ASN A CA 1
ATOM 1137 C C . ASN A 1 143 ? -0.822 -9.123 18.785 1.00 73.75 143 ASN A C 1
ATOM 1139 O O . ASN A 1 143 ? 0.054 -8.822 17.970 1.00 73.75 143 ASN A O 1
ATOM 1143 N N . GLY A 1 144 ? -1.758 -10.033 18.499 1.00 71.56 144 GLY A N 1
ATOM 1144 C CA . GLY A 1 144 ? -1.819 -10.744 17.215 1.00 71.56 144 GLY A CA 1
ATOM 1145 C C . GLY A 1 144 ? -1.911 -9.812 15.997 1.00 71.56 144 GLY A C 1
ATOM 1146 O O . GLY A 1 144 ? -1.413 -10.147 14.923 1.00 71.56 144 GLY A O 1
ATOM 1147 N N . ASN A 1 145 ? -2.458 -8.601 16.159 1.00 76.75 145 ASN A N 1
ATOM 1148 C CA . ASN A 1 145 ? -2.512 -7.597 15.096 1.00 76.75 145 ASN A CA 1
ATOM 1149 C C . ASN A 1 145 ? -1.112 -7.158 14.625 1.00 76.75 145 ASN A C 1
ATOM 1151 O O . ASN A 1 145 ? -0.903 -6.912 13.435 1.00 76.75 145 ASN A O 1
ATOM 1155 N N . THR A 1 146 ? -0.142 -7.091 15.539 1.00 79.12 146 THR A N 1
ATOM 1156 C CA . THR A 1 146 ? 1.243 -6.728 15.215 1.00 79.12 146 THR A CA 1
ATOM 1157 C C . THR A 1 146 ? 1.844 -7.744 14.240 1.00 79.12 146 THR A C 1
ATOM 1159 O O . THR A 1 146 ? 2.406 -7.383 13.207 1.00 79.12 146 THR A O 1
ATOM 1162 N N . TRP A 1 147 ? 1.642 -9.030 14.504 1.00 81.44 147 TRP A N 1
ATOM 1163 C CA . TRP A 1 147 ? 2.190 -10.105 13.681 1.00 81.44 147 TRP A CA 1
ATOM 1164 C C . TRP A 1 147 ? 1.478 -10.272 12.336 1.00 81.44 147 TRP A C 1
ATOM 1166 O O . TRP A 1 147 ? 2.125 -10.604 11.349 1.00 81.44 147 TRP A O 1
ATOM 1176 N N . ILE A 1 148 ? 0.168 -10.013 12.275 1.00 82.00 148 ILE A N 1
ATOM 1177 C CA . ILE A 1 148 ? -0.630 -10.210 11.052 1.00 82.00 148 ILE A CA 1
ATOM 1178 C C . ILE A 1 148 ? -0.559 -9.004 10.107 1.00 82.00 148 ILE A C 1
ATOM 1180 O O . ILE A 1 148 ? -0.632 -9.175 8.893 1.00 82.00 148 ILE A O 1
ATOM 1184 N N . PHE A 1 149 ? -0.419 -7.785 10.630 1.00 82.75 149 PHE A N 1
ATOM 1185 C CA . PHE A 1 149 ? -0.508 -6.574 9.809 1.00 82.75 149 PHE A CA 1
ATOM 1186 C C . PHE A 1 149 ? 0.770 -5.743 9.848 1.00 82.75 149 PHE A C 1
ATOM 1188 O O . PHE A 1 149 ? 1.291 -5.366 8.801 1.00 82.75 149 PHE A O 1
ATOM 1195 N N . VAL A 1 150 ? 1.291 -5.456 11.042 1.00 84.31 150 VAL A N 1
ATOM 1196 C CA . VAL A 1 150 ? 2.432 -4.542 11.207 1.00 84.31 150 VAL A CA 1
ATOM 1197 C C . VAL A 1 150 ? 3.707 -5.123 10.608 1.00 84.31 150 VAL A C 1
ATOM 1199 O O . VAL A 1 150 ? 4.339 -4.471 9.778 1.00 84.31 150 VAL A O 1
ATOM 1202 N N . ILE A 1 151 ? 4.068 -6.346 10.997 1.00 87.06 151 ILE A N 1
ATOM 1203 C CA . ILE A 1 151 ? 5.292 -6.998 10.523 1.00 87.06 151 ILE A CA 1
ATOM 1204 C C . ILE A 1 151 ? 5.236 -7.249 9.006 1.00 87.06 151 ILE A C 1
ATOM 1206 O O . ILE A 1 151 ? 6.150 -6.802 8.313 1.00 87.06 151 ILE A O 1
ATOM 1210 N N . PRO A 1 152 ? 4.164 -7.840 8.444 1.00 87.81 152 PRO A N 1
ATOM 1211 C CA . PRO A 1 152 ? 3.971 -7.943 6.999 1.00 87.81 152 PRO A CA 1
ATOM 1212 C C . PRO A 1 152 ? 4.121 -6.637 6.221 1.00 87.81 152 PRO A C 1
ATOM 1214 O O . PRO A 1 152 ? 4.832 -6.612 5.218 1.00 87.81 152 PRO A O 1
ATOM 1217 N N . MET A 1 153 ? 3.500 -5.541 6.674 1.00 86.81 153 MET A N 1
ATOM 1218 C CA . MET A 1 153 ? 3.641 -4.242 6.004 1.00 86.81 153 MET A CA 1
ATOM 1219 C C . MET A 1 153 ? 5.092 -3.753 6.017 1.00 86.81 153 MET A C 1
ATOM 1221 O O . MET A 1 153 ? 5.588 -3.280 4.995 1.00 86.81 153 MET A O 1
ATOM 1225 N N . ALA A 1 154 ? 5.778 -3.886 7.155 1.00 86.94 154 ALA A N 1
ATOM 1226 C CA . ALA A 1 154 ? 7.171 -3.481 7.287 1.00 86.94 154 ALA A CA 1
ATOM 1227 C C . ALA A 1 154 ? 8.098 -4.298 6.376 1.00 86.94 154 ALA A C 1
ATOM 1229 O O . ALA A 1 154 ? 8.926 -3.722 5.673 1.00 86.94 154 ALA A O 1
ATOM 1230 N N . LEU A 1 155 ? 7.922 -5.623 6.340 1.00 88.81 155 LEU A N 1
ATOM 1231 C CA . LEU A 1 155 ? 8.684 -6.513 5.463 1.00 88.81 155 LEU A CA 1
ATOM 1232 C C . LEU A 1 155 ? 8.423 -6.216 3.984 1.00 88.81 155 LEU A C 1
ATOM 1234 O O . LEU A 1 155 ? 9.368 -6.159 3.203 1.00 88.81 155 LEU A O 1
ATOM 1238 N N . GLY A 1 156 ? 7.165 -5.977 3.605 1.00 87.75 156 GLY A N 1
ATOM 1239 C CA . GLY A 1 156 ? 6.801 -5.635 2.230 1.00 87.75 156 GLY A CA 1
ATOM 1240 C C . GLY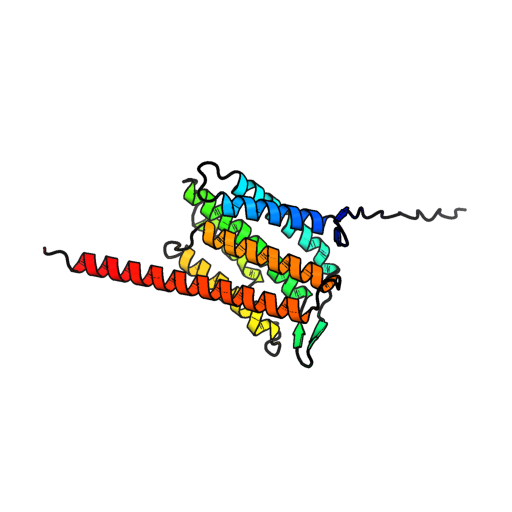 A 1 156 ? 7.466 -4.342 1.753 1.00 87.75 156 GLY A C 1
ATOM 1241 O O . GLY A 1 156 ? 8.066 -4.317 0.683 1.00 87.75 156 GLY A O 1
ATOM 1242 N N . VAL A 1 157 ? 7.424 -3.286 2.571 1.00 87.75 157 VAL A N 1
ATOM 1243 C CA . VAL A 1 157 ? 8.050 -1.991 2.246 1.00 87.75 157 VAL A CA 1
ATOM 1244 C C . VAL A 1 157 ? 9.574 -2.087 2.240 1.00 87.75 157 VAL A C 1
ATOM 1246 O O . VAL A 1 157 ? 10.215 -1.537 1.347 1.00 87.75 157 VAL A O 1
ATOM 1249 N N . ALA A 1 158 ? 10.171 -2.801 3.198 1.00 87.25 158 ALA A N 1
ATOM 1250 C CA . ALA A 1 158 ? 11.613 -3.036 3.209 1.00 87.25 158 ALA A CA 1
ATOM 1251 C C . ALA A 1 158 ? 12.062 -3.801 1.953 1.00 87.25 158 ALA A C 1
ATOM 1253 O O . ALA A 1 158 ? 13.037 -3.411 1.313 1.00 87.25 158 ALA A O 1
ATOM 1254 N N . GLY A 1 159 ? 11.315 -4.839 1.566 1.00 86.44 159 GLY A N 1
ATOM 1255 C CA . GLY A 1 159 ? 11.546 -5.594 0.338 1.00 86.44 159 GLY A CA 1
ATOM 1256 C C . GLY A 1 159 ? 11.456 -4.726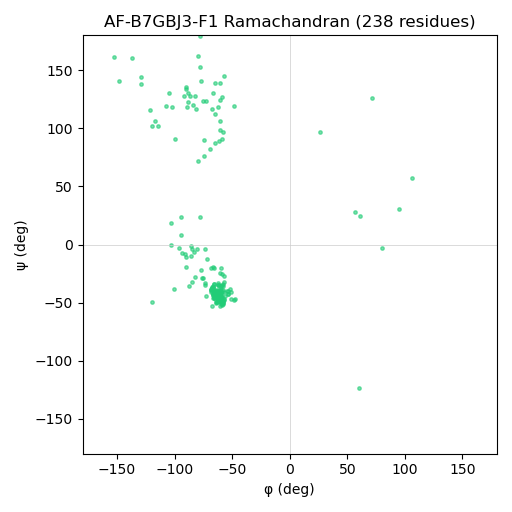 -0.918 1.00 86.44 159 GLY A C 1
ATOM 1257 O O . GLY A 1 159 ? 12.368 -4.769 -1.741 1.00 86.44 159 GLY A O 1
ATOM 1258 N N . ASP A 1 160 ? 10.410 -3.899 -1.050 1.00 88.00 160 ASP A N 1
ATOM 1259 C CA . ASP A 1 160 ? 10.270 -2.972 -2.187 1.00 88.00 160 ASP A CA 1
ATOM 1260 C C . ASP A 1 160 ? 11.419 -1.956 -2.236 1.00 88.00 160 ASP A C 1
ATOM 1262 O O . ASP A 1 160 ? 12.005 -1.751 -3.292 1.00 88.00 160 ASP A O 1
ATOM 1266 N N . LEU A 1 161 ? 11.830 -1.379 -1.102 1.00 85.88 161 LEU A N 1
ATOM 1267 C CA . LEU A 1 161 ? 12.953 -0.432 -1.052 1.00 85.88 161 LEU A CA 1
ATOM 1268 C C . LEU A 1 161 ? 14.290 -1.063 -1.464 1.00 85.88 161 LEU A C 1
ATOM 1270 O O . LEU A 1 161 ? 15.041 -0.463 -2.237 1.00 85.88 161 LEU A O 1
ATOM 1274 N N . ILE A 1 162 ? 14.588 -2.273 -0.978 1.00 85.19 162 ILE A N 1
ATOM 1275 C CA . ILE A 1 162 ? 15.789 -3.025 -1.379 1.00 85.19 162 ILE A CA 1
ATOM 1276 C C . ILE A 1 162 ? 15.784 -3.260 -2.891 1.00 85.19 162 ILE A C 1
ATOM 1278 O O . ILE A 1 162 ? 16.829 -3.265 -3.536 1.00 85.19 162 ILE A O 1
ATOM 1282 N N . GLN A 1 163 ? 14.612 -3.454 -3.479 1.00 84.19 163 GLN A N 1
ATOM 1283 C CA . GLN A 1 163 ? 14.493 -3.823 -4.884 1.00 84.19 163 GLN A CA 1
ATOM 1284 C C . GLN A 1 163 ? 14.464 -2.612 -5.789 1.00 84.19 163 GLN A C 1
ATOM 1286 O O . GLN A 1 163 ? 15.144 -2.620 -6.809 1.00 84.19 163 GLN A O 1
ATOM 1291 N N . PHE A 1 164 ? 13.846 -1.523 -5.348 1.00 82.81 164 PHE A N 1
ATOM 1292 C CA . PHE A 1 164 ? 14.032 -0.210 -5.938 1.00 82.81 164 PHE A CA 1
ATOM 1293 C C . PHE A 1 164 ? 15.524 0.142 -6.074 1.00 82.81 164 PHE A C 1
ATOM 1295 O O . PHE A 1 164 ? 15.949 0.627 -7.119 1.00 82.81 164 PHE A O 1
ATOM 1302 N N . TRP A 1 165 ? 16.343 -0.181 -5.064 1.00 79.31 165 TRP A N 1
ATOM 1303 C CA . TRP A 1 165 ? 17.798 -0.005 -5.124 1.00 79.31 165 TRP A CA 1
ATOM 1304 C C . TRP A 1 165 ? 18.494 -0.947 -6.121 1.00 79.31 165 TRP A C 1
ATOM 1306 O O . TRP A 1 165 ? 19.431 -0.547 -6.806 1.00 79.31 165 TRP A O 1
ATOM 1316 N N . ASN A 1 166 ? 18.041 -2.198 -6.223 1.00 79.88 166 ASN A N 1
ATOM 1317 C CA . ASN A 1 166 ? 18.706 -3.264 -6.980 1.00 79.88 166 ASN A CA 1
ATOM 1318 C C . ASN A 1 166 ? 18.196 -3.440 -8.422 1.00 79.88 166 ASN A C 1
ATOM 1320 O O . ASN A 1 166 ? 18.335 -4.533 -8.979 1.00 79.88 166 ASN A O 1
ATOM 1324 N N . GLY A 1 167 ? 17.610 -2.410 -9.035 1.00 75.12 167 GLY A N 1
ATOM 1325 C CA . GLY A 1 167 ? 17.113 -2.469 -10.418 1.00 75.12 167 GLY A CA 1
ATOM 1326 C C . GLY A 1 167 ? 15.627 -2.807 -10.550 1.00 75.12 167 GLY A C 1
ATOM 1327 O O . GLY A 1 167 ? 15.245 -3.451 -11.516 1.00 75.12 167 GLY A O 1
ATOM 1328 N N . ASP A 1 168 ? 14.839 -2.405 -9.552 1.00 81.88 168 ASP A N 1
ATOM 1329 C CA . ASP A 1 168 ? 13.377 -2.328 -9.481 1.00 81.88 168 ASP A CA 1
ATOM 1330 C C . ASP A 1 168 ? 12.594 -3.295 -10.383 1.00 81.88 168 ASP A C 1
ATOM 1332 O O . ASP A 1 168 ? 12.327 -3.021 -11.553 1.00 81.88 168 ASP A O 1
ATOM 1336 N N . VAL A 1 169 ? 12.180 -4.410 -9.785 1.00 85.56 169 VAL A N 1
ATOM 1337 C CA . VAL A 1 169 ? 11.527 -5.538 -10.464 1.00 85.56 169 VAL A CA 1
ATOM 1338 C C . VAL A 1 169 ? 10.002 -5.435 -10.502 1.00 85.56 169 VAL A C 1
ATOM 1340 O O . VAL A 1 169 ? 9.348 -6.254 -11.144 1.00 85.56 169 VAL A O 1
ATOM 1343 N N . PHE A 1 170 ? 9.414 -4.464 -9.799 1.00 87.62 170 PHE A N 1
ATOM 1344 C CA . PHE A 1 170 ? 7.964 -4.326 -9.741 1.00 87.62 170 PHE A CA 1
ATOM 1345 C C . PHE A 1 170 ? 7.442 -3.461 -10.883 1.00 87.62 170 PHE A C 1
ATOM 1347 O O . PHE A 1 170 ? 7.890 -2.337 -11.116 1.00 87.62 170 PHE A O 1
ATOM 1354 N N . SER A 1 171 ? 6.422 -3.974 -11.565 1.00 86.06 171 SER A N 1
ATOM 1355 C CA . SER A 1 171 ? 5.694 -3.221 -12.584 1.00 86.06 171 SER A CA 1
ATOM 1356 C C . SER A 1 171 ? 4.709 -2.226 -11.962 1.00 86.06 171 SER A C 1
ATOM 1358 O O . SER A 1 171 ? 4.124 -2.472 -10.900 1.00 86.06 171 SER A O 1
ATOM 1360 N N . SER A 1 172 ? 4.423 -1.137 -12.683 1.00 85.12 172 SER A N 1
ATOM 1361 C CA . SER A 1 172 ? 3.373 -0.169 -12.327 1.00 85.12 172 SER A CA 1
ATOM 1362 C C . SER A 1 172 ? 2.023 -0.848 -12.062 1.00 85.12 172 SER A C 1
ATOM 1364 O O . SER A 1 172 ? 1.319 -0.493 -11.115 1.00 85.12 172 SER A O 1
ATOM 1366 N N . ARG A 1 173 ? 1.679 -1.884 -12.842 1.00 87.62 173 ARG A N 1
ATOM 1367 C CA . ARG A 1 173 ? 0.437 -2.656 -12.676 1.00 87.62 173 ARG A CA 1
ATOM 1368 C C . ARG A 1 173 ? 0.380 -3.419 -11.354 1.00 87.62 173 ARG A C 1
ATOM 1370 O O . ARG A 1 173 ? -0.683 -3.471 -10.735 1.00 87.62 173 ARG A O 1
ATOM 1377 N N . GLN A 1 174 ? 1.494 -4.003 -10.912 1.00 90.06 174 GLN A N 1
ATOM 1378 C CA . GLN A 1 174 ? 1.557 -4.708 -9.628 1.00 90.06 174 GLN A CA 1
ATOM 1379 C C . GLN A 1 174 ? 1.376 -3.736 -8.462 1.00 90.06 174 GLN A C 1
ATOM 1381 O O . GLN A 1 174 ? 0.543 -3.984 -7.594 1.00 90.06 174 GLN A O 1
ATOM 1386 N N . ILE A 1 175 ? 2.064 -2.591 -8.467 1.00 91.31 175 ILE A N 1
ATOM 1387 C CA . ILE A 1 175 ? 1.906 -1.606 -7.387 1.00 91.31 175 ILE A CA 1
ATOM 1388 C C . ILE A 1 175 ? 0.492 -0.994 -7.390 1.00 91.31 175 ILE A C 1
ATOM 1390 O O . ILE A 1 175 ? -0.105 -0.833 -6.324 1.00 91.31 175 ILE A O 1
ATOM 1394 N N . LEU A 1 176 ? -0.102 -0.740 -8.564 1.00 91.06 176 LEU A N 1
ATOM 1395 C CA . LEU A 1 176 ? -1.515 -0.343 -8.687 1.00 91.06 176 LEU A CA 1
ATOM 1396 C C . LEU A 1 176 ? -2.470 -1.410 -8.131 1.00 91.06 176 LEU A C 1
ATOM 1398 O O . LEU A 1 176 ? -3.439 -1.066 -7.455 1.00 91.06 176 LEU A O 1
ATOM 1402 N N . SER A 1 177 ? -2.193 -2.697 -8.368 1.00 92.38 177 SER A N 1
ATOM 1403 C CA . SER A 1 177 ? -2.950 -3.803 -7.766 1.00 92.38 177 SER A CA 1
ATOM 1404 C C . SER A 1 177 ? -2.893 -3.730 -6.240 1.00 92.38 177 SER A C 1
ATOM 1406 O O . SER A 1 177 ? -3.931 -3.787 -5.584 1.00 92.38 177 SER A O 1
ATOM 1408 N N . ILE A 1 178 ? -1.705 -3.541 -5.657 1.00 92.75 178 ILE A N 1
ATOM 1409 C CA . ILE A 1 178 ? -1.530 -3.418 -4.201 1.00 92.75 178 ILE A CA 1
ATOM 1410 C C . ILE A 1 178 ? -2.310 -2.209 -3.662 1.00 92.75 178 ILE A C 1
ATOM 1412 O O . ILE A 1 178 ? -3.026 -2.333 -2.667 1.00 92.75 178 ILE A O 1
ATOM 1416 N N . GLN A 1 179 ? -2.246 -1.063 -4.349 1.00 92.81 179 GLN A N 1
ATOM 1417 C CA . GLN A 1 179 ? -3.017 0.138 -4.007 1.00 92.81 179 GLN A CA 1
ATOM 1418 C C . GLN A 1 179 ? -4.530 -0.122 -4.032 1.00 92.81 179 GLN A C 1
ATOM 1420 O O . GLN A 1 179 ? -5.239 0.280 -3.107 1.00 92.81 179 GLN A O 1
ATOM 1425 N N . LEU A 1 180 ? -5.022 -0.850 -5.038 1.00 93.19 180 LEU A N 1
ATOM 1426 C CA . LEU A 1 180 ? -6.427 -1.234 -5.146 1.00 93.19 180 LEU A CA 1
ATOM 1427 C C . LEU A 1 180 ? -6.862 -2.148 -3.991 1.00 93.19 180 LEU A C 1
ATOM 1429 O O . LEU A 1 180 ? -7.901 -1.904 -3.377 1.00 93.19 180 LEU A O 1
ATOM 1433 N N . HIS A 1 181 ? -6.060 -3.159 -3.642 1.00 92.50 181 HIS A N 1
ATOM 1434 C CA . HIS A 1 181 ? -6.337 -4.018 -2.486 1.00 92.50 181 HIS A CA 1
ATOM 1435 C C . HIS A 1 181 ? -6.352 -3.207 -1.180 1.00 92.50 181 HIS A C 1
ATOM 1437 O O . HIS A 1 181 ? -7.243 -3.402 -0.353 1.00 92.50 181 HIS A O 1
ATOM 1443 N N . GLY A 1 182 ? -5.427 -2.255 -1.016 1.00 90.56 182 GLY A N 1
ATOM 1444 C CA . GLY A 1 182 ? -5.402 -1.325 0.116 1.00 90.56 182 GLY A CA 1
ATOM 1445 C C . GLY A 1 182 ? -6.691 -0.510 0.248 1.00 90.56 182 GLY A C 1
ATOM 1446 O O . GLY A 1 182 ? -7.281 -0.452 1.329 1.00 90.56 182 GLY A O 1
ATOM 1447 N N . LEU A 1 183 ? -7.180 0.057 -0.860 1.00 92.06 183 LEU A N 1
ATOM 1448 C CA . LEU A 1 183 ? -8.445 0.797 -0.899 1.00 92.06 183 LEU A CA 1
ATOM 1449 C C . LEU A 1 183 ? -9.653 -0.086 -0.574 1.00 92.06 183 LEU A C 1
ATOM 1451 O O . LEU A 1 183 ? -10.523 0.333 0.189 1.00 92.06 183 LEU A O 1
ATOM 1455 N N . LEU A 1 184 ? -9.704 -1.306 -1.114 1.00 92.00 184 LEU A N 1
ATOM 1456 C CA . LEU A 1 184 ? -10.780 -2.259 -0.833 1.00 92.00 184 LEU A CA 1
ATOM 1457 C C . LEU A 1 184 ? -10.805 -2.663 0.644 1.00 92.00 184 LEU A C 1
ATOM 1459 O O . LEU A 1 184 ? -11.874 -2.683 1.253 1.00 92.00 184 LEU A O 1
ATOM 1463 N N . MET A 1 185 ? -9.639 -2.919 1.245 1.00 90.69 185 MET A N 1
ATOM 1464 C CA . MET A 1 185 ? -9.536 -3.194 2.679 1.00 90.69 185 MET A CA 1
ATOM 1465 C C . MET A 1 185 ? -9.997 -1.987 3.507 1.00 90.69 185 MET A C 1
ATOM 1467 O O . MET A 1 185 ? -10.842 -2.142 4.387 1.00 90.69 185 MET A O 1
ATOM 1471 N N . ALA A 1 186 ? -9.525 -0.775 3.195 1.00 88.62 186 ALA A N 1
ATOM 1472 C CA . ALA A 1 186 ? -9.939 0.449 3.888 1.00 88.62 186 ALA A CA 1
ATOM 1473 C C . ALA A 1 186 ? -11.455 0.709 3.778 1.00 88.62 186 ALA A C 1
ATOM 1475 O O . ALA A 1 186 ? -12.106 1.123 4.745 1.00 88.62 186 ALA A O 1
ATOM 1476 N N . PHE A 1 187 ? -12.043 0.416 2.618 1.00 88.25 187 PHE A N 1
ATOM 1477 C CA . PHE A 1 187 ? -13.486 0.467 2.422 1.00 88.25 187 PHE A CA 1
ATOM 1478 C C . PHE A 1 187 ? -14.210 -0.589 3.270 1.00 88.25 187 PHE A C 1
ATOM 1480 O O . PHE A 1 187 ? -15.164 -0.254 3.971 1.00 88.25 187 PHE A O 1
ATOM 1487 N N . GLY A 1 188 ? -13.717 -1.830 3.297 1.00 89.38 188 GLY A N 1
ATOM 1488 C CA . GLY A 1 188 ? -14.234 -2.896 4.160 1.00 89.38 188 GLY A CA 1
ATOM 1489 C C . GLY A 1 188 ? -14.225 -2.516 5.644 1.00 89.38 188 GLY A C 1
ATOM 1490 O O . GLY A 1 188 ? -15.235 -2.675 6.326 1.00 89.38 188 GLY A O 1
ATOM 1491 N N . PHE A 1 189 ? -13.140 -1.910 6.133 1.00 86.44 189 PHE A N 1
ATOM 1492 C CA . PHE A 1 189 ? -13.066 -1.360 7.492 1.00 86.44 189 PHE A CA 1
ATOM 1493 C C . PHE A 1 189 ? -14.073 -0.239 7.733 1.00 86.44 189 PHE A C 1
ATOM 1495 O O . PHE A 1 189 ? -14.701 -0.196 8.790 1.00 86.44 189 PHE A O 1
ATOM 1502 N N . THR A 1 190 ? -14.298 0.628 6.748 1.00 84.88 190 THR A N 1
ATOM 1503 C CA . THR A 1 190 ? -15.338 1.662 6.837 1.00 84.88 190 THR A CA 1
ATOM 1504 C C . THR A 1 190 ? -16.729 1.044 6.999 1.00 84.88 190 THR A C 1
ATOM 1506 O O . THR A 1 190 ? -17.525 1.535 7.801 1.00 84.88 190 THR A O 1
ATOM 1509 N N . LEU A 1 191 ? -17.027 -0.041 6.277 1.00 86.88 191 LEU A N 1
ATOM 1510 C CA . LEU A 1 191 ? -18.277 -0.788 6.440 1.00 86.88 191 LEU A CA 1
ATOM 1511 C C . LEU A 1 191 ? -18.359 -1.462 7.815 1.00 86.88 191 LEU A C 1
ATOM 1513 O O . LEU A 1 191 ? -19.403 -1.389 8.464 1.00 86.88 191 LEU A O 1
ATOM 1517 N N . GLY A 1 192 ? -17.253 -2.050 8.277 1.00 86.06 192 GLY A N 1
ATOM 1518 C CA . GLY A 1 192 ? -17.140 -2.679 9.590 1.00 86.06 192 GLY A CA 1
ATOM 1519 C C . GLY A 1 192 ? -17.427 -1.715 10.739 1.00 86.06 192 GLY A C 1
ATOM 1520 O O . GLY A 1 192 ? -18.294 -1.976 11.566 1.00 86.06 192 GLY A O 1
ATOM 1521 N N . PHE A 1 193 ? -16.771 -0.551 10.765 1.00 81.81 193 PHE A N 1
ATOM 1522 C CA . PHE A 1 193 ? -16.962 0.449 11.827 1.00 81.81 193 PHE A CA 1
ATOM 1523 C C . PHE A 1 193 ? -18.359 1.071 11.849 1.00 81.81 193 PHE A C 1
ATOM 1525 O O . PHE A 1 193 ? -18.774 1.642 12.854 1.00 81.81 193 PHE A O 1
ATOM 1532 N N . ARG A 1 194 ? -19.087 0.983 10.737 1.00 82.56 194 ARG A N 1
ATOM 1533 C CA . ARG A 1 194 ? -20.471 1.452 10.624 1.00 82.56 194 ARG A CA 1
ATOM 1534 C C . ARG A 1 194 ? -21.493 0.347 10.878 1.00 82.56 194 ARG A C 1
ATOM 1536 O O . ARG A 1 194 ? -22.680 0.578 10.670 1.00 82.56 194 ARG A O 1
ATOM 1543 N N . ASN A 1 195 ? -21.039 -0.826 11.318 1.00 83.94 195 ASN A N 1
ATOM 1544 C CA . ASN A 1 195 ? -21.859 -2.001 11.596 1.00 83.94 195 ASN A CA 1
ATOM 1545 C C . ASN A 1 195 ? -22.623 -2.539 10.374 1.00 83.94 195 ASN A C 1
ATOM 1547 O O . ASN A 1 195 ? -23.638 -3.210 10.535 1.00 83.94 195 ASN A O 1
ATOM 1551 N N . TYR A 1 196 ? -22.144 -2.278 9.151 1.00 87.94 196 TYR A N 1
ATOM 1552 C CA . TYR A 1 196 ? -22.681 -2.928 7.947 1.00 87.94 196 TYR A CA 1
ATOM 1553 C C . TYR A 1 196 ? -22.085 -4.323 7.731 1.00 87.94 196 TYR A C 1
ATOM 1555 O O . TYR A 1 196 ? -22.729 -5.171 7.122 1.00 87.94 196 TYR A O 1
ATOM 1563 N N . LEU A 1 197 ? -20.859 -4.558 8.213 1.00 88.69 197 LEU A N 1
ATOM 1564 C CA . LEU A 1 197 ? -20.186 -5.856 8.173 1.00 88.69 197 LEU A CA 1
ATOM 1565 C C . LEU A 1 197 ? -19.662 -6.229 9.568 1.00 88.69 197 LEU A C 1
ATOM 1567 O O . LEU A 1 197 ? -19.175 -5.352 10.284 1.00 88.69 197 LEU A O 1
ATOM 1571 N N . PRO A 1 198 ? -19.690 -7.515 9.955 1.00 88.62 198 PRO A N 1
ATOM 1572 C CA . PRO A 1 198 ? -19.036 -7.980 11.172 1.00 88.62 198 PRO A CA 1
ATOM 1573 C C . PRO A 1 198 ? -17.530 -7.693 11.144 1.00 88.62 198 PRO A C 1
ATOM 1575 O O . PRO A 1 198 ? -16.830 -8.113 10.220 1.00 88.62 198 PRO A O 1
ATOM 1578 N N . MET A 1 199 ? -17.014 -7.034 12.185 1.00 85.62 199 MET A N 1
ATOM 1579 C CA . MET A 1 199 ? -15.585 -6.715 12.304 1.00 85.62 199 MET A CA 1
ATOM 1580 C C . MET A 1 199 ? -14.671 -7.951 12.160 1.00 85.62 199 MET A C 1
ATOM 1582 O O . MET A 1 199 ? -13.683 -7.854 11.432 1.00 85.62 199 MET A O 1
ATOM 1586 N N . PRO A 1 200 ? -15.001 -9.136 12.722 1.00 85.88 200 PRO A N 1
ATOM 1587 C CA . PRO A 1 200 ? -14.237 -10.360 12.470 1.00 85.88 200 PRO A CA 1
ATOM 1588 C C . PRO A 1 200 ? -14.049 -10.710 10.988 1.00 85.88 200 PRO A C 1
ATOM 1590 O O . PRO A 1 200 ? -12.947 -11.067 10.575 1.00 85.88 200 PRO A O 1
ATOM 1593 N N . LEU A 1 201 ? -15.102 -10.568 10.173 1.00 89.31 201 LEU A N 1
ATOM 1594 C CA . LEU A 1 201 ? -15.035 -10.859 8.738 1.00 89.31 201 LEU A CA 1
ATOM 1595 C C . LEU A 1 201 ? -14.135 -9.861 8.010 1.00 89.31 201 LEU A C 1
ATOM 1597 O O . LEU A 1 201 ? -13.382 -10.251 7.120 1.00 89.31 201 LEU A O 1
ATOM 1601 N N . VAL A 1 202 ? -14.171 -8.591 8.416 1.00 90.31 202 VAL A N 1
ATOM 1602 C CA . VAL A 1 202 ? -13.286 -7.558 7.865 1.00 90.31 202 VAL A CA 1
ATOM 1603 C C . VAL A 1 202 ? -11.820 -7.881 8.163 1.00 90.31 202 VAL A C 1
ATOM 1605 O O . VAL A 1 202 ? -10.995 -7.828 7.254 1.00 90.31 202 VAL A O 1
ATOM 1608 N N . TYR A 1 203 ? -11.493 -8.278 9.397 1.00 87.62 203 TYR A N 1
ATOM 1609 C CA . TYR A 1 203 ? -10.128 -8.674 9.767 1.00 87.62 203 TYR A CA 1
ATOM 1610 C C . TYR A 1 203 ? -9.651 -9.919 9.027 1.00 87.62 203 TYR A C 1
ATOM 1612 O O . TYR A 1 203 ? -8.509 -9.953 8.573 1.00 87.62 203 TYR A O 1
ATOM 1620 N N . MET A 1 204 ? -10.518 -10.919 8.863 1.00 88.44 204 MET A N 1
ATOM 1621 C CA . MET A 1 204 ? -10.201 -12.120 8.093 1.00 88.44 204 MET A CA 1
ATOM 1622 C C . MET A 1 204 ? -9.924 -11.783 6.621 1.00 88.44 204 MET A C 1
ATOM 1624 O O . MET A 1 204 ? -8.917 -12.219 6.064 1.00 88.44 204 MET A O 1
ATOM 1628 N N . GLY A 1 205 ? -10.771 -10.951 6.006 1.00 90.62 205 GLY A N 1
ATOM 1629 C CA . GLY A 1 205 ? -10.562 -10.470 4.640 1.00 90.62 205 GLY A CA 1
ATOM 1630 C C . GLY A 1 205 ? -9.275 -9.655 4.494 1.00 90.62 205 GLY A C 1
ATOM 1631 O O . GLY A 1 205 ? -8.538 -9.835 3.525 1.00 90.62 205 GLY A O 1
ATOM 1632 N N . ALA A 1 206 ? -8.959 -8.809 5.476 1.00 89.94 206 ALA A N 1
ATOM 1633 C CA . ALA A 1 206 ? -7.725 -8.031 5.489 1.00 89.94 206 ALA A CA 1
ATOM 1634 C C . ALA A 1 206 ? -6.480 -8.921 5.634 1.00 89.94 206 ALA A C 1
ATOM 1636 O O . ALA A 1 206 ? -5.513 -8.734 4.901 1.00 89.94 206 ALA A O 1
ATOM 1637 N N . ALA A 1 207 ? -6.508 -9.923 6.518 1.00 88.88 207 ALA A N 1
ATOM 1638 C CA . ALA A 1 207 ? -5.413 -10.881 6.677 1.00 88.88 207 ALA A CA 1
ATOM 1639 C C . ALA A 1 207 ? -5.158 -11.666 5.379 1.00 88.88 207 ALA A C 1
ATOM 1641 O O . ALA A 1 207 ? -4.012 -11.810 4.953 1.00 88.88 207 ALA A O 1
ATOM 1642 N N . PHE A 1 208 ? -6.225 -12.100 4.698 1.00 91.00 208 PHE A N 1
ATOM 1643 C CA . PHE A 1 208 ? -6.118 -12.733 3.383 1.00 91.00 208 PHE A CA 1
ATOM 1644 C C . PHE A 1 208 ? -5.533 -11.782 2.327 1.00 91.00 208 PHE A C 1
ATOM 1646 O O . PHE A 1 208 ? -4.667 -12.178 1.547 1.00 91.00 208 PHE A O 1
ATOM 1653 N N . GLY A 1 209 ? -5.963 -10.516 2.321 1.00 90.06 209 GLY A N 1
ATOM 1654 C CA . GLY A 1 209 ? -5.424 -9.483 1.436 1.00 90.06 209 GLY A CA 1
ATOM 1655 C C . GLY A 1 209 ? -3.923 -9.260 1.634 1.00 90.06 209 GLY A C 1
ATOM 1656 O O . GLY A 1 209 ? -3.169 -9.270 0.663 1.00 90.06 209 GLY A O 1
ATOM 1657 N N . VAL A 1 210 ? -3.476 -9.134 2.887 1.00 89.44 210 VAL A N 1
ATOM 1658 C CA . VAL A 1 210 ? -2.053 -9.008 3.240 1.00 89.44 210 VAL A CA 1
ATOM 1659 C C . VAL A 1 210 ? -1.260 -10.234 2.791 1.00 89.44 210 VAL A C 1
ATOM 1661 O O . VAL A 1 210 ? -0.215 -10.082 2.160 1.00 89.44 210 VAL A O 1
ATOM 1664 N N . TRP A 1 211 ? -1.764 -11.443 3.057 1.00 90.12 211 TRP A N 1
ATOM 1665 C CA . TRP A 1 211 ? -1.116 -12.680 2.617 1.00 90.12 211 TRP A CA 1
ATOM 1666 C C . TRP A 1 211 ? -0.960 -12.737 1.094 1.00 90.12 211 TRP A C 1
ATOM 1668 O O . TRP A 1 211 ? 0.123 -13.048 0.599 1.00 90.12 211 TRP A O 1
ATOM 1678 N N . LYS A 1 212 ? -2.013 -12.388 0.345 1.00 90.88 212 LYS A N 1
ATOM 1679 C CA . LYS A 1 212 ? -1.978 -12.355 -1.121 1.00 90.88 212 LYS A CA 1
ATOM 1680 C C . LYS A 1 212 ? -0.913 -11.380 -1.632 1.00 90.88 212 LYS A C 1
ATOM 1682 O O . LYS A 1 212 ? -0.108 -11.768 -2.474 1.00 90.88 212 LYS A O 1
ATOM 1687 N N . ILE A 1 213 ? -0.874 -10.158 -1.090 1.00 91.12 213 ILE A N 1
ATOM 1688 C CA . ILE A 1 213 ? 0.117 -9.133 -1.458 1.00 91.12 213 ILE A CA 1
ATOM 1689 C C . ILE A 1 213 ? 1.542 -9.626 -1.176 1.00 91.12 213 ILE A C 1
ATOM 1691 O O . ILE A 1 213 ? 2.410 -9.527 -2.041 1.00 91.12 213 ILE A O 1
ATOM 1695 N N . LEU A 1 214 ? 1.787 -10.191 0.011 1.00 90.12 214 LEU A N 1
ATOM 1696 C CA . LEU A 1 214 ? 3.101 -10.731 0.3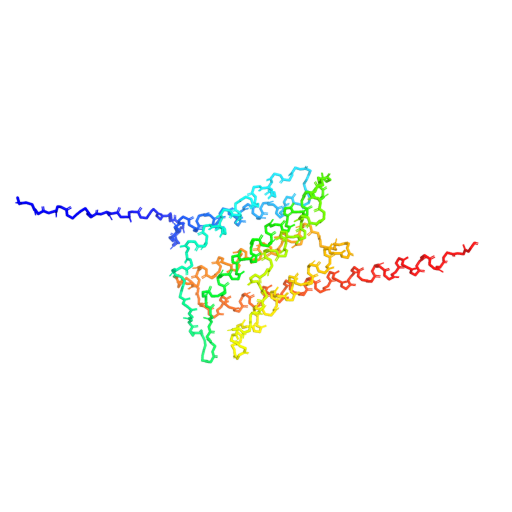64 1.00 90.12 214 LEU A CA 1
ATOM 1697 C C . LEU A 1 214 ? 3.524 -11.869 -0.565 1.00 90.12 214 LEU A C 1
ATOM 1699 O O . LEU A 1 214 ? 4.660 -11.890 -1.034 1.00 90.12 214 LEU A O 1
ATOM 1703 N N . ARG A 1 215 ? 2.611 -12.803 -0.848 1.00 90.81 215 ARG A N 1
ATOM 1704 C CA . ARG A 1 215 ? 2.873 -13.934 -1.740 1.00 90.81 215 ARG A CA 1
ATOM 1705 C C . ARG A 1 215 ? 3.227 -13.457 -3.147 1.00 90.81 215 ARG A C 1
ATOM 1707 O O . ARG A 1 215 ? 4.193 -13.948 -3.721 1.00 90.81 215 ARG A O 1
ATOM 1714 N N . GLU A 1 216 ? 2.473 -12.505 -3.694 1.00 90.31 216 GLU A N 1
ATOM 1715 C CA . GLU A 1 216 ? 2.770 -11.893 -4.997 1.00 90.31 216 GLU A CA 1
ATOM 1716 C C . GLU A 1 216 ? 4.145 -11.206 -5.004 1.00 90.31 216 GLU A C 1
ATOM 1718 O O . GLU A 1 216 ? 4.909 -11.376 -5.958 1.00 90.31 216 GLU A O 1
ATOM 1723 N N . GLY A 1 217 ? 4.498 -10.503 -3.923 1.00 88.75 217 GLY A N 1
ATOM 1724 C CA . GLY A 1 217 ? 5.819 -9.897 -3.745 1.00 88.75 217 GLY A CA 1
ATOM 1725 C C . GLY A 1 217 ? 6.955 -10.923 -3.761 1.00 88.75 217 GLY A C 1
ATOM 1726 O O . GLY A 1 217 ? 7.892 -10.788 -4.545 1.00 88.75 217 GLY A O 1
ATOM 1727 N N . ILE A 1 218 ? 6.845 -11.985 -2.955 1.00 90.25 218 ILE A N 1
ATOM 1728 C CA . ILE A 1 218 ? 7.853 -13.056 -2.871 1.00 90.25 218 ILE A CA 1
ATOM 1729 C C . ILE A 1 218 ? 8.047 -13.737 -4.228 1.00 90.25 218 ILE A C 1
ATOM 1731 O O . ILE A 1 218 ? 9.179 -13.850 -4.691 1.00 90.25 218 ILE A O 1
ATOM 1735 N N . MET A 1 219 ? 6.958 -14.125 -4.901 1.00 90.44 219 MET A N 1
ATOM 1736 C CA . MET A 1 219 ? 7.048 -14.767 -6.219 1.00 90.44 219 MET A CA 1
ATOM 1737 C C . MET A 1 219 ? 7.729 -13.857 -7.250 1.00 90.44 219 MET A C 1
ATOM 1739 O O . MET A 1 219 ? 8.522 -14.327 -8.062 1.00 90.44 219 MET A O 1
ATOM 1743 N N . THR A 1 220 ? 7.464 -12.548 -7.200 1.00 89.19 220 THR A N 1
ATOM 1744 C CA . THR A 1 220 ? 8.120 -11.578 -8.090 1.00 89.19 220 THR A CA 1
ATOM 1745 C C . THR A 1 220 ? 9.631 -11.533 -7.840 1.00 89.19 220 THR A C 1
ATOM 1747 O O . THR A 1 220 ? 10.413 -11.552 -8.790 1.00 89.19 220 THR A O 1
ATOM 1750 N N . PHE A 1 221 ? 10.060 -11.548 -6.574 1.00 86.44 221 PHE A N 1
ATOM 1751 C CA . PHE A 1 221 ? 11.483 -11.577 -6.228 1.00 86.44 221 PHE A CA 1
ATOM 1752 C C . PHE A 1 221 ? 12.183 -12.865 -6.640 1.00 86.44 221 PHE A C 1
ATOM 1754 O O . PHE A 1 221 ? 13.302 -12.813 -7.156 1.00 86.44 221 PHE A O 1
ATOM 1761 N N . GLU A 1 222 ? 11.546 -14.012 -6.421 1.00 88.69 222 GLU A N 1
ATOM 1762 C CA . GLU A 1 222 ? 12.098 -15.304 -6.820 1.00 88.69 222 GLU A CA 1
ATOM 1763 C C . GLU A 1 222 ? 12.300 -15.373 -8.335 1.00 88.69 222 GLU A C 1
ATOM 1765 O O . GLU A 1 222 ? 13.378 -15.759 -8.788 1.00 88.69 222 GLU A O 1
ATOM 1770 N N . ASN A 1 223 ? 11.309 -14.932 -9.113 1.00 89.06 223 ASN A N 1
ATOM 1771 C CA . ASN A 1 223 ? 11.385 -14.930 -10.573 1.00 89.06 223 ASN A CA 1
ATOM 1772 C C . ASN A 1 223 ? 12.505 -14.015 -11.078 1.00 89.06 223 ASN A C 1
ATOM 1774 O O . ASN A 1 223 ? 13.373 -14.467 -11.824 1.00 89.06 223 ASN A O 1
ATOM 1778 N N . ALA A 1 224 ? 12.567 -12.775 -10.587 1.00 86.31 224 ALA A N 1
ATOM 1779 C CA . ALA A 1 224 ? 13.621 -11.842 -10.977 1.00 86.31 224 ALA A CA 1
ATOM 1780 C C . ALA A 1 224 ? 15.026 -12.340 -10.592 1.00 86.31 224 ALA A C 1
ATOM 1782 O O . ALA A 1 224 ? 15.998 -12.121 -11.315 1.00 86.31 224 ALA A O 1
ATOM 1783 N N . SER A 1 225 ? 15.156 -13.032 -9.455 1.00 86.69 225 SER A N 1
ATOM 1784 C CA . SER A 1 225 ? 16.439 -13.605 -9.031 1.00 86.69 225 SER A CA 1
ATOM 1785 C C . SER A 1 225 ? 16.868 -14.757 -9.942 1.00 86.69 225 SER A C 1
ATOM 1787 O O . SER A 1 225 ? 18.044 -14.852 -10.292 1.00 86.69 225 SER A O 1
ATOM 1789 N N . ARG A 1 226 ? 15.922 -15.606 -10.372 1.00 87.69 226 ARG A N 1
ATOM 1790 C CA . ARG A 1 226 ? 16.182 -16.695 -11.327 1.00 87.69 226 ARG A CA 1
ATOM 1791 C C . ARG A 1 226 ? 16.599 -16.165 -12.696 1.00 87.69 226 ARG A C 1
ATOM 1793 O O . ARG A 1 226 ? 17.582 -16.653 -13.241 1.00 87.69 226 ARG A O 1
ATOM 1800 N N . GLU A 1 227 ? 15.923 -15.144 -13.214 1.00 86.69 227 GLU A N 1
ATOM 1801 C CA . GLU A 1 227 ? 16.268 -14.517 -14.500 1.00 86.69 227 GLU A CA 1
ATOM 1802 C C . GLU A 1 227 ? 17.678 -13.902 -14.482 1.00 86.69 227 GLU A C 1
ATOM 1804 O O . GLU A 1 227 ? 18.461 -14.074 -15.420 1.00 86.69 227 GLU A O 1
ATOM 1809 N N . ARG A 1 228 ? 18.062 -13.249 -13.376 1.00 84.75 228 ARG A N 1
ATOM 1810 C CA . ARG A 1 228 ? 19.427 -12.719 -13.190 1.00 84.75 228 ARG A CA 1
ATOM 1811 C C . ARG A 1 228 ? 20.491 -13.813 -13.113 1.00 84.75 228 ARG A C 1
ATOM 1813 O O . ARG A 1 228 ? 21.620 -13.595 -13.541 1.00 84.75 228 ARG A O 1
ATOM 1820 N N . LEU A 1 229 ? 20.166 -14.969 -12.538 1.00 85.88 229 LEU A N 1
ATOM 1821 C CA . LEU A 1 229 ? 21.080 -16.113 -12.489 1.00 85.88 229 LEU A CA 1
ATOM 1822 C C . LEU A 1 229 ? 21.225 -16.767 -13.868 1.00 85.88 229 LEU A C 1
ATOM 1824 O O . LEU A 1 229 ? 22.349 -17.033 -14.283 1.00 85.88 229 LEU A O 1
ATOM 1828 N N . ALA A 1 230 ? 20.116 -16.964 -14.585 1.00 86.31 230 ALA A N 1
ATOM 1829 C CA . ALA A 1 230 ? 20.110 -17.547 -15.925 1.00 86.31 230 ALA A CA 1
ATOM 1830 C C . ALA A 1 230 ? 20.915 -16.697 -16.921 1.00 86.31 230 ALA A C 1
ATOM 1832 O O . ALA A 1 230 ? 21.830 -17.208 -17.558 1.00 86.31 230 ALA A O 1
ATOM 1833 N N . SER A 1 231 ? 20.664 -15.385 -16.961 1.00 85.06 231 SER A N 1
ATOM 1834 C CA . SER A 1 231 ? 21.413 -14.451 -17.820 1.00 85.06 231 SER A CA 1
ATOM 1835 C C . SER A 1 231 ? 22.914 -14.422 -17.516 1.00 85.06 231 SER A C 1
ATOM 1837 O O . SER A 1 231 ? 23.730 -14.328 -18.429 1.00 85.06 231 SER A O 1
ATOM 1839 N N . ARG A 1 232 ? 23.312 -14.554 -16.242 1.00 83.31 232 ARG A N 1
ATOM 1840 C CA . ARG A 1 232 ? 24.730 -14.700 -15.878 1.00 83.31 232 ARG A CA 1
ATOM 1841 C C . ARG A 1 232 ? 25.320 -16.002 -16.410 1.00 83.31 232 ARG A C 1
ATOM 1843 O O . ARG A 1 232 ? 26.423 -15.973 -16.936 1.00 83.31 232 ARG A O 1
ATOM 1850 N N . MET A 1 233 ? 24.611 -17.123 -16.280 1.00 82.00 233 MET A N 1
ATOM 1851 C CA . MET A 1 233 ? 25.083 -18.423 -16.773 1.00 82.00 233 MET A CA 1
ATOM 1852 C C . MET A 1 233 ? 25.224 -18.449 -18.299 1.00 82.00 233 MET A C 1
ATOM 1854 O O . MET A 1 233 ? 26.214 -18.979 -18.789 1.00 82.00 233 MET A O 1
ATOM 1858 N N . GLU A 1 234 ? 24.297 -17.833 -19.038 1.00 81.38 234 GLU A N 1
ATOM 1859 C CA . GLU A 1 234 ? 24.410 -17.670 -20.496 1.00 81.38 234 GLU A CA 1
ATOM 1860 C C . GLU A 1 234 ? 25.648 -16.855 -20.885 1.00 81.38 234 GLU A C 1
ATOM 1862 O O . GLU A 1 234 ? 26.363 -17.232 -21.810 1.00 81.38 234 GLU A O 1
ATOM 1867 N N . LEU A 1 235 ? 25.962 -15.794 -20.133 1.00 74.69 235 LEU A N 1
ATOM 1868 C CA . LEU A 1 235 ? 27.157 -14.980 -20.365 1.00 74.69 235 LEU A CA 1
ATOM 1869 C C . LEU A 1 235 ? 28.462 -15.780 -20.196 1.00 74.69 235 LEU A C 1
ATOM 1871 O O . LEU A 1 235 ? 29.437 -15.509 -20.889 1.00 74.69 235 LEU A O 1
ATOM 1875 N N . TYR A 1 236 ? 28.479 -16.759 -19.285 1.00 76.00 236 TYR A N 1
ATOM 1876 C CA . TYR A 1 236 ? 29.628 -17.642 -19.046 1.00 76.00 236 TYR A CA 1
ATOM 1877 C C . TYR A 1 236 ? 29.677 -18.864 -19.977 1.00 76.00 236 TYR A C 1
ATOM 1879 O O . TYR A 1 236 ? 30.672 -19.584 -19.970 1.00 76.00 236 TYR A O 1
ATOM 1887 N N . ALA A 1 237 ? 28.618 -19.122 -20.749 1.00 74.75 237 ALA A N 1
ATOM 1888 C CA . ALA A 1 237 ? 28.528 -20.249 -21.678 1.00 74.75 237 ALA A CA 1
ATOM 1889 C C . ALA A 1 237 ? 28.899 -19.879 -23.127 1.00 74.75 237 ALA A C 1
ATOM 1891 O O . ALA A 1 237 ? 28.906 -20.754 -23.995 1.00 74.75 237 ALA A O 1
ATOM 1892 N N . LEU A 1 238 ? 29.197 -18.605 -23.404 1.00 63.44 238 LEU A N 1
ATOM 1893 C CA . LEU A 1 238 ? 29.677 -18.163 -24.712 1.00 63.44 238 LEU A CA 1
ATOM 1894 C C . LEU A 1 238 ? 31.134 -18.627 -24.909 1.00 63.44 238 LEU A C 1
ATOM 1896 O O . LEU A 1 238 ? 31.973 -18.307 -24.065 1.00 63.44 238 LEU A O 1
ATOM 1900 N N . PRO A 1 239 ? 31.446 -19.388 -25.976 1.00 65.00 239 PRO A N 1
ATOM 1901 C CA . PRO A 1 239 ? 32.827 -19.732 -26.298 1.00 65.00 239 PRO A CA 1
ATOM 1902 C C . PRO A 1 239 ? 33.602 -18.460 -26.671 1.00 65.00 239 PRO A C 1
ATOM 1904 O O . PRO A 1 239 ? 33.044 -17.588 -27.340 1.00 65.00 239 PRO A O 1
ATOM 1907 N N . GLU A 1 24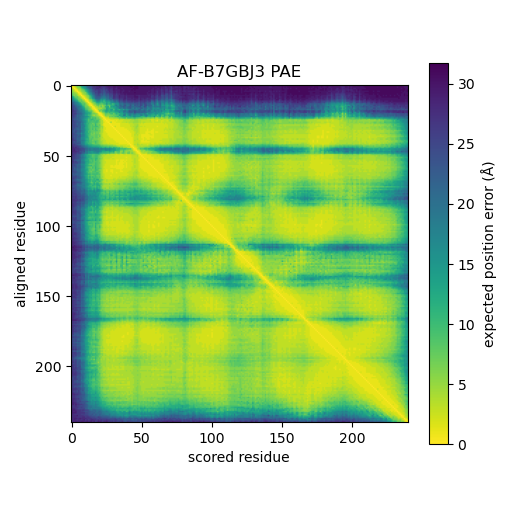0 ? 34.852 -18.365 -26.202 1.00 62.56 240 GLU A N 1
ATOM 1908 C CA . GLU A 1 240 ? 35.798 -17.285 -26.547 1.00 62.56 240 GLU A CA 1
ATOM 1909 C C . GLU A 1 240 ? 36.002 -17.127 -28.061 1.00 62.56 240 GLU A C 1
ATOM 1911 O O . GLU A 1 240 ? 36.067 -18.160 -28.772 1.00 62.56 240 GLU A O 1
#

Mean predicted aligned error: 8.8 Å

Radius of gyration: 21.34 Å; Cα contacts (8 Å, |Δi|>4): 207; chains: 1; bounding box: 64×64×56 Å

Sequence (240 aa):
MGETQLIKRSNRRSFFKVGGLHLGMHGLLGFSSLSLTILAYYSYPSEYPIWIGLSQVANLVTVTHARNLLSQVPASTQIFPGIVAPHREAFQRTISGMQYLVTRVTCLAFRDHSMDIGFRSTLALLLWRAWPLIPSYQAEWLNGNTWIFVIPMALGVAGDLIQFWNGDVFSSRQILSIQLHGLLMAFGFTLGFRNYLPMPLVYMGAAFGVWKILREGIMTFENASRERLASRMELYALPE

Foldseek 3Di:
DDDDDPPPPPPPQDFDDDPPDTDGPLNVLLVQLLVLLVVQLVCPPPPDSVSVVSNLVSLLVSLVVLVVCLVVWDCWDDQDVQAIDRRSLLSVLLSLLSQLLSLVLVVLVCVVVVNDPDLVNSLVSNCVSLVSLADDPPDPPSHPCCVLPSVLSNVLSVLQSVLSVVPGQDHSSLSSVLSSLSSVLVVLVVCCVVVVDRPVVSVVSVSVSSVVNSVVSVVSVVVVVVVVVVVVVVVVPDDD

Solvent-accessible surface area (backbone atoms only — not comparable to full-atom values): 13550 Å² total; per-residue (Å²): 139,88,82,78,81,78,77,76,77,77,78,77,76,71,63,49,73,60,89,95,44,74,33,40,68,68,48,51,36,46,52,49,19,48,53,31,39,51,50,24,53,74,48,58,90,48,100,66,58,58,44,48,54,54,16,40,52,35,41,52,52,34,44,60,55,47,60,78,45,51,87,74,43,56,62,58,49,75,75,48,95,94,38,55,41,52,48,33,58,54,49,52,33,48,41,32,49,52,51,30,45,43,52,50,41,51,54,42,51,34,52,78,68,74,47,86,73,52,73,67,57,50,50,52,53,46,50,65,33,45,55,73,42,51,83,56,96,82,55,59,82,88,33,66,54,38,67,62,48,43,50,52,51,31,53,51,53,53,51,50,53,57,31,57,73,72,71,48,85,76,50,55,66,56,52,45,49,53,49,49,51,52,49,53,43,55,48,42,46,54,35,22,80,68,69,75,36,61,57,64,59,40,53,53,52,41,48,51,50,48,50,52,54,51,51,54,52,52,53,52,52,54,51,56,52,49,53,57,50,50,57,52,51,54,66,71,68,58,81,132

Nearest PDB structures (foldseek):
  7fda-assembly1_T  TM=2.437E-01  e=3.710E+00  Saccharomyces cerevisiae S288C
  6c6l-assembly1_C  TM=2.272E-01  e=5.460E+00  Saccharomyces cerevisiae S288C

Organism: Phaeodactylum tricornutum (strain CCAP 1055/1) (NCBI:txid556484)

pLDDT: mean 80.49, std 13.71, range [33.94, 94.62]